Protein AF-A0AAN8JC58-F1 (afdb_monomer_lite)

Radius of gyration: 29.67 Å; chains: 1; bounding box: 44×69×108 Å

pLDDT: mean 74.33, std 28.37, range [23.84, 98.69]

Structure (mmCIF, N/CA/C/O backbone):
data_AF-A0AAN8JC58-F1
#
_entry.id   AF-A0AAN8JC58-F1
#
loop_
_atom_site.group_PDB
_atom_site.id
_atom_site.type_symbol
_atom_site.label_atom_id
_atom_site.label_alt_id
_atom_site.label_comp_id
_atom_site.label_asym_id
_atom_site.label_entity_id
_atom_site.label_seq_id
_atom_site.pdbx_PDB_ins_code
_atom_site.Cartn_x
_atom_site.Cartn_y
_atom_site.Cartn_z
_atom_site.occupancy
_atom_site.B_iso_or_equiv
_atom_site.auth_seq_id
_atom_site.auth_comp_id
_atom_site.auth_asym_id
_atom_site.auth_atom_id
_atom_site.pdbx_PDB_model_num
ATOM 1 N N . MET A 1 1 ? 10.865 11.947 53.277 1.00 39.50 1 MET A N 1
ATOM 2 C CA . MET A 1 1 ? 9.829 12.245 54.283 1.00 39.50 1 MET A CA 1
ATOM 3 C C . MET A 1 1 ? 9.702 13.753 54.350 1.00 39.50 1 MET A C 1
ATOM 5 O O . MET A 1 1 ? 10.683 14.387 54.691 1.00 39.50 1 MET A O 1
ATOM 9 N N . SER A 1 2 ? 8.624 14.416 53.984 1.00 40.81 2 SER A N 1
ATOM 10 C CA . SER A 1 2 ? 7.332 14.028 53.435 1.00 40.81 2 SER A CA 1
ATOM 11 C C . SER A 1 2 ? 6.718 15.337 52.925 1.00 40.81 2 SER A C 1
ATOM 13 O O . SER A 1 2 ? 6.907 16.351 53.587 1.00 40.81 2 SER A O 1
ATOM 15 N N . ASN A 1 3 ? 6.005 15.246 51.801 1.00 35.31 3 ASN A N 1
ATOM 16 C CA . ASN A 1 3 ? 4.694 15.853 51.539 1.00 35.31 3 ASN A CA 1
ATOM 17 C C . ASN A 1 3 ? 4.535 17.383 51.593 1.00 35.31 3 ASN A C 1
ATOM 19 O O . ASN A 1 3 ? 5.102 18.061 52.432 1.00 35.31 3 ASN A O 1
ATOM 23 N N . GLU A 1 4 ? 3.676 18.031 50.816 1.00 42.53 4 GLU A N 1
ATOM 24 C CA . GLU A 1 4 ? 2.790 17.752 49.673 1.00 42.53 4 GLU A CA 1
ATOM 25 C C . GLU A 1 4 ? 2.037 19.094 49.462 1.00 42.53 4 GLU A C 1
ATOM 27 O O . GLU A 1 4 ? 2.020 19.921 50.375 1.00 42.53 4 GLU A O 1
ATOM 32 N N . THR A 1 5 ? 1.312 19.230 48.338 1.00 46.75 5 THR A N 1
ATOM 33 C CA . THR A 1 5 ? 0.034 19.985 48.257 1.00 46.75 5 THR A CA 1
ATOM 34 C C . THR A 1 5 ? 0.130 21.523 48.199 1.00 46.75 5 THR A C 1
ATOM 36 O O . THR A 1 5 ? 0.813 22.148 48.993 1.00 46.75 5 THR A O 1
ATOM 39 N N . GLN A 1 6 ? -0.563 22.277 47.339 1.00 46.75 6 GLN A N 1
ATOM 40 C CA . GLN A 1 6 ? -1.506 22.081 46.222 1.00 46.75 6 GLN A CA 1
ATOM 41 C C . GLN A 1 6 ? -1.647 23.483 45.570 1.00 46.75 6 GLN A C 1
ATOM 43 O O . GLN A 1 6 ? -1.553 24.486 46.267 1.00 46.75 6 GLN A O 1
ATOM 48 N N . GLN A 1 7 ? -1.628 23.597 44.239 1.00 47.41 7 GLN A N 1
ATOM 49 C CA . GLN A 1 7 ? -2.787 23.814 43.345 1.00 47.41 7 GLN A CA 1
ATOM 50 C C . GLN A 1 7 ? -3.544 25.156 43.427 1.00 47.41 7 GLN A C 1
ATOM 52 O O . GLN A 1 7 ? -3.796 25.705 44.492 1.00 47.41 7 GLN A O 1
ATOM 57 N N . ASN A 1 8 ? -4.031 25.520 42.228 1.00 37.81 8 ASN A N 1
ATOM 58 C CA . ASN A 1 8 ? -5.060 26.497 41.835 1.00 37.81 8 ASN A CA 1
ATOM 59 C C . ASN A 1 8 ? -4.522 27.858 41.360 1.00 37.81 8 ASN A C 1
ATOM 61 O O . ASN A 1 8 ? -3.739 28.495 42.045 1.00 37.81 8 ASN A O 1
ATOM 65 N N . GLY A 1 9 ? -4.922 28.389 40.202 1.00 31.80 9 GLY A N 1
ATOM 66 C CA . GLY A 1 9 ? -5.883 27.920 39.204 1.00 31.80 9 GLY A CA 1
ATOM 67 C C . GLY A 1 9 ? -6.272 29.046 38.228 1.00 31.80 9 GLY A C 1
ATOM 68 O O . GLY A 1 9 ? -6.050 30.214 38.520 1.00 31.80 9 GLY A O 1
ATOM 69 N N . LEU A 1 10 ? -6.910 28.630 37.126 1.00 32.31 10 LEU A N 1
ATOM 70 C CA . LEU A 1 10 ? -7.984 29.304 36.368 1.00 32.31 10 LEU A CA 1
ATOM 71 C C . LEU A 1 10 ? -7.707 30.588 35.553 1.00 32.31 10 LEU A C 1
ATOM 73 O O . LEU A 1 10 ? -7.466 31.656 36.096 1.00 32.31 10 LEU A O 1
ATOM 77 N N . ASN A 1 11 ? -7.902 30.457 34.232 1.00 36.16 11 ASN A N 1
ATOM 78 C CA . ASN A 1 11 ? -8.782 31.253 33.343 1.00 36.16 11 ASN A CA 1
ATOM 79 C C . ASN A 1 11 ? -8.863 30.456 32.014 1.00 36.16 11 ASN A C 1
ATOM 81 O O . ASN A 1 11 ? -7.820 30.129 31.462 1.00 36.16 11 ASN A O 1
ATOM 85 N N . ALA A 1 12 ? -9.964 29.868 31.532 1.00 30.48 12 ALA A N 1
ATOM 86 C CA . ALA A 1 12 ? -11.339 30.305 31.249 1.00 30.48 12 ALA A CA 1
ATOM 87 C C . ALA A 1 12 ? -11.506 31.173 29.975 1.00 30.48 12 ALA A C 1
ATOM 89 O O . ALA A 1 12 ? -11.381 32.388 30.021 1.00 30.48 12 ALA A O 1
ATOM 90 N N . ALA A 1 13 ? -11.901 30.468 28.901 1.00 28.88 13 ALA A N 1
ATOM 91 C CA . ALA A 1 13 ? -12.991 30.753 27.951 1.00 28.88 13 ALA A CA 1
ATOM 92 C C . ALA A 1 13 ? -12.836 31.707 26.736 1.00 28.88 13 ALA A C 1
ATOM 94 O O . ALA A 1 13 ? -12.490 32.874 26.869 1.00 28.88 13 ALA A O 1
ATOM 95 N N . ALA A 1 14 ? -13.352 31.164 25.612 1.00 29.42 14 ALA A N 1
ATOM 96 C CA . ALA A 1 14 ? -14.039 31.799 24.469 1.00 29.42 14 ALA A CA 1
ATOM 97 C C . ALA A 1 14 ? -13.151 32.515 23.418 1.00 29.42 14 ALA A C 1
ATOM 99 O O . ALA A 1 14 ? -12.179 33.161 23.768 1.00 29.42 14 ALA A O 1
ATOM 100 N N . SER A 1 15 ? -13.395 32.476 22.101 1.00 30.30 15 SER A N 1
ATOM 101 C CA . SER A 1 15 ? -14.471 31.917 21.270 1.00 30.30 15 SER A CA 1
ATOM 102 C C . SER A 1 15 ? -13.996 31.836 19.805 1.00 30.30 15 SER A C 1
ATOM 104 O O . SER A 1 15 ? -13.184 32.653 19.389 1.00 30.30 15 SER A O 1
ATOM 106 N N . SER A 1 16 ? -14.545 30.861 19.071 1.00 32.41 16 SER A N 1
ATOM 107 C CA . SER A 1 16 ? -14.957 30.851 17.650 1.00 32.41 16 SER A CA 1
ATOM 108 C C . SER A 1 16 ? -14.313 31.793 16.619 1.00 32.41 16 SER A C 1
ATOM 110 O O . SER A 1 16 ? -14.400 33.004 16.768 1.00 32.41 16 SER A O 1
ATOM 112 N N . GLU A 1 17 ? -13.970 31.237 15.452 1.00 33.91 17 GLU A N 1
ATOM 113 C CA . GLU A 1 17 ? -14.623 31.623 14.187 1.00 33.91 17 GLU A CA 1
ATOM 114 C C . GLU A 1 17 ? -14.394 30.562 13.097 1.00 33.91 17 GLU A C 1
ATOM 116 O O . GLU A 1 17 ? -13.277 30.286 12.666 1.00 33.91 17 GLU A O 1
ATOM 121 N N . ALA A 1 18 ? -15.498 29.939 12.683 1.00 29.30 18 ALA A N 1
ATOM 122 C CA . ALA A 1 18 ? -15.611 29.138 11.478 1.00 29.30 18 ALA A CA 1
ATOM 123 C C . ALA A 1 18 ? -15.868 30.079 10.296 1.00 29.30 18 ALA A C 1
ATOM 125 O O . ALA A 1 18 ? -16.672 31.004 10.416 1.00 29.30 18 ALA A O 1
ATOM 126 N N . LYS A 1 19 ? -15.246 29.821 9.143 1.00 33.12 19 LYS A N 1
ATOM 127 C CA . LYS A 1 19 ? -15.612 30.484 7.891 1.00 33.12 19 LYS A CA 1
ATOM 128 C C . LYS A 1 19 ? -16.028 29.439 6.864 1.00 33.12 19 LYS A C 1
ATOM 130 O O . LYS A 1 19 ? -15.192 28.759 6.280 1.00 33.12 19 LYS A O 1
ATOM 135 N N . ALA A 1 20 ? -17.341 29.322 6.694 1.00 27.12 20 ALA A N 1
ATOM 136 C CA . ALA A 1 20 ? -17.967 28.737 5.520 1.00 27.12 20 ALA A CA 1
ATOM 137 C C . ALA A 1 20 ? -17.840 29.717 4.340 1.00 27.12 20 ALA A C 1
ATOM 139 O O . ALA A 1 20 ? -17.928 30.932 4.530 1.00 27.12 20 ALA A O 1
ATOM 140 N N . ALA A 1 21 ? -17.655 29.191 3.133 1.00 33.19 21 ALA A N 1
ATOM 141 C CA . ALA A 1 21 ? -17.936 29.902 1.893 1.00 33.19 21 ALA A CA 1
ATOM 142 C C . ALA A 1 21 ? -18.587 28.924 0.912 1.00 33.19 21 ALA A C 1
ATOM 144 O O . ALA A 1 21 ? -18.203 27.759 0.822 1.00 33.19 21 ALA A O 1
ATOM 145 N N . GLU A 1 22 ? -19.636 29.428 0.282 1.00 29.84 22 GLU A N 1
ATOM 146 C CA . GLU A 1 22 ? -20.744 28.713 -0.331 1.00 29.84 22 GLU A CA 1
ATOM 147 C C . GLU A 1 22 ? -20.454 28.168 -1.734 1.00 29.84 22 GLU A C 1
ATOM 149 O O . GLU A 1 22 ? -19.609 28.659 -2.482 1.00 29.84 22 GLU A O 1
ATOM 154 N N . ILE A 1 23 ? -21.2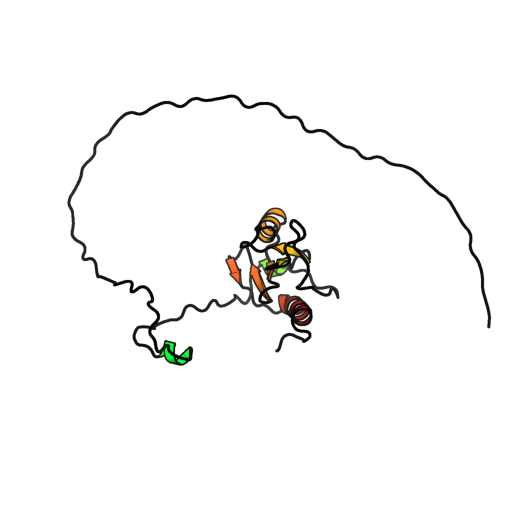52 27.158 -2.075 1.00 30.27 23 ILE A N 1
ATOM 155 C CA . ILE A 1 23 ? -21.469 26.584 -3.401 1.00 30.27 23 ILE A CA 1
ATOM 156 C C . ILE A 1 23 ? -22.241 27.594 -4.262 1.00 30.27 23 ILE A C 1
ATOM 158 O O . ILE A 1 23 ? -23.206 28.197 -3.796 1.00 30.27 23 ILE A O 1
ATOM 162 N N . SER A 1 24 ? -21.877 27.718 -5.541 1.00 34.66 24 SER A N 1
ATOM 163 C CA . SER A 1 24 ? -22.776 28.257 -6.566 1.00 34.66 24 SER A CA 1
ATOM 164 C C . SER A 1 24 ? -22.924 27.258 -7.712 1.00 34.66 24 SER A C 1
ATOM 166 O O . SER A 1 24 ? -21.957 26.874 -8.365 1.00 34.66 24 SER A O 1
ATOM 168 N N . GLU A 1 25 ? -24.163 26.820 -7.924 1.00 27.39 25 GLU A N 1
ATOM 169 C CA . GLU A 1 25 ? -24.617 26.113 -9.116 1.00 27.39 25 GLU A CA 1
ATOM 170 C C . GLU A 1 25 ? -24.987 27.129 -10.207 1.00 27.39 25 GLU A C 1
ATOM 172 O O . GLU A 1 25 ? -25.659 28.123 -9.924 1.00 27.39 25 GLU A O 1
ATOM 177 N N . ALA A 1 26 ? -24.653 26.840 -11.470 1.00 30.11 26 ALA A N 1
ATOM 178 C CA . ALA A 1 26 ? -25.420 27.343 -12.610 1.00 30.11 26 ALA A CA 1
ATOM 179 C C . ALA A 1 26 ? -25.267 26.465 -13.869 1.00 30.11 26 ALA A C 1
ATOM 181 O O . ALA A 1 26 ? -24.278 26.537 -14.588 1.00 30.11 26 ALA A O 1
ATOM 182 N N . LYS A 1 27 ? -26.369 25.755 -14.143 1.00 30.56 27 LYS A N 1
ATOM 183 C CA . LYS A 1 27 ? -27.034 25.498 -15.436 1.00 30.56 27 LYS A CA 1
ATOM 184 C C . LYS A 1 27 ? -26.438 24.551 -16.488 1.00 30.56 27 LYS A C 1
ATOM 186 O O . LYS A 1 27 ? -25.513 24.863 -17.228 1.00 30.56 27 LYS A O 1
ATOM 191 N N . ALA A 1 28 ? -27.213 23.479 -16.672 1.00 24.66 28 ALA A N 1
ATOM 192 C CA . ALA A 1 28 ? -27.456 22.773 -17.921 1.00 24.66 28 ALA A CA 1
ATOM 193 C C . ALA A 1 28 ? -27.995 23.689 -19.044 1.00 24.66 28 ALA A C 1
ATOM 195 O O . ALA A 1 28 ? -28.767 24.621 -18.795 1.00 24.66 28 ALA A O 1
ATOM 196 N N . GLY A 1 29 ? -27.630 23.348 -20.282 1.00 26.50 29 GLY A N 1
ATOM 197 C CA . GLY A 1 29 ? -28.203 23.839 -21.534 1.00 26.50 29 GLY A CA 1
ATOM 198 C C . GLY A 1 29 ? -27.999 22.785 -22.628 1.00 26.50 29 GLY A C 1
ATOM 199 O O . GLY A 1 29 ? -26.898 22.267 -22.790 1.00 26.50 29 GLY A O 1
ATOM 200 N N . GLU A 1 30 ? -29.091 22.423 -23.294 1.00 26.06 30 GLU A N 1
ATOM 201 C CA . GLU A 1 30 ? -29.288 21.244 -24.141 1.00 26.06 30 GLU A CA 1
ATOM 202 C C . GLU A 1 30 ? -28.645 21.287 -25.543 1.00 26.06 30 GLU A C 1
ATOM 204 O O . GLU A 1 30 ? -28.538 22.333 -26.175 1.00 26.06 30 GLU A O 1
ATOM 209 N N . SER A 1 31 ? -28.358 20.070 -26.029 1.00 26.89 31 SER A N 1
ATOM 210 C CA . SER A 1 31 ? -28.556 19.511 -27.383 1.00 26.89 31 SER A CA 1
ATOM 211 C C . SER A 1 31 ? -28.005 20.213 -28.634 1.00 26.89 31 SER A C 1
ATOM 213 O O . SER A 1 31 ? -28.389 21.328 -28.975 1.00 26.89 31 SER A O 1
ATOM 215 N N . SER A 1 32 ? -27.292 19.445 -29.464 1.00 28.78 32 SER A N 1
ATOM 216 C CA . SER A 1 32 ? -27.772 19.093 -30.817 1.00 28.78 32 SER A CA 1
ATOM 217 C C . SER A 1 32 ? -26.833 18.102 -31.517 1.00 28.78 32 SER A C 1
ATOM 219 O O . SER A 1 32 ? -25.645 18.361 -31.692 1.00 28.78 32 SER A O 1
ATOM 221 N N . ASP A 1 33 ? -27.399 16.975 -31.951 1.00 28.66 33 ASP A N 1
ATOM 222 C CA . ASP A 1 33 ? -26.864 16.138 -33.028 1.00 28.66 33 ASP A CA 1
ATOM 223 C C . ASP A 1 33 ? -26.750 16.932 -34.341 1.00 28.66 33 ASP A C 1
ATOM 225 O O . ASP A 1 33 ? -27.566 17.824 -34.609 1.00 28.66 33 ASP A O 1
ATOM 229 N N . PRO A 1 34 ? -25.859 16.502 -35.251 1.00 32.22 34 PRO A N 1
ATOM 230 C CA . PRO A 1 34 ? -26.343 16.269 -36.603 1.00 32.22 34 PRO A CA 1
ATOM 231 C C . PRO A 1 34 ? -25.923 14.922 -37.207 1.00 32.22 34 PRO A C 1
ATOM 233 O O . PRO A 1 34 ? -24.955 14.261 -36.846 1.00 32.22 34 PRO A O 1
ATOM 236 N N . LYS A 1 35 ? -26.760 14.558 -38.170 1.00 27.70 35 LYS A N 1
ATOM 237 C CA . LYS A 1 35 ? -27.004 13.277 -38.821 1.00 27.70 35 LYS A CA 1
ATOM 238 C C . LYS A 1 35 ? -26.073 13.033 -40.024 1.00 27.70 35 LYS A C 1
ATOM 240 O O . LYS A 1 35 ? -25.811 13.953 -40.784 1.00 27.70 35 LYS A O 1
ATOM 245 N N . ALA A 1 36 ? -25.677 11.767 -40.171 1.00 25.39 36 ALA A N 1
ATOM 246 C CA . ALA A 1 36 ? -25.334 10.953 -41.354 1.00 25.39 36 ALA A CA 1
ATOM 247 C C . ALA A 1 36 ? -25.021 11.565 -42.749 1.00 25.39 36 ALA A C 1
ATOM 249 O O . ALA A 1 36 ? -25.771 12.387 -43.269 1.00 25.39 36 ALA A O 1
ATOM 250 N N . GLY A 1 37 ? -24.052 10.914 -43.423 1.00 23.84 37 GLY A N 1
ATOM 251 C CA . GLY A 1 37 ? -23.846 10.845 -44.889 1.00 23.84 37 GLY A CA 1
ATOM 252 C C . GLY A 1 37 ? -22.531 11.502 -45.342 1.00 23.84 37 GLY A C 1
ATOM 253 O O . GLY A 1 37 ? -22.212 12.573 -44.859 1.00 23.84 37 GLY A O 1
ATOM 254 N N . GLU A 1 38 ? -21.678 10.977 -46.226 1.00 26.83 38 GLU A N 1
ATOM 255 C CA . GLU A 1 38 ? -21.729 9.858 -47.171 1.00 26.83 38 GLU A CA 1
ATOM 256 C C . GLU A 1 38 ? -20.292 9.465 -47.596 1.00 26.83 38 GLU A C 1
ATOM 258 O O . GLU A 1 38 ? -19.416 10.306 -47.764 1.00 26.83 38 GLU A O 1
ATOM 263 N N . THR A 1 39 ? -20.106 8.156 -47.783 1.00 27.28 39 THR A N 1
ATOM 264 C CA . THR A 1 39 ? -19.280 7.432 -48.771 1.00 27.28 39 THR A CA 1
ATOM 265 C C . THR A 1 39 ? -17.955 8.002 -49.307 1.00 27.28 39 THR A C 1
ATOM 267 O O . THR A 1 39 ? -17.927 8.959 -50.076 1.00 27.28 39 THR A O 1
ATOM 270 N N . SER A 1 40 ? -16.904 7.184 -49.198 1.00 34.06 40 SER A N 1
ATOM 271 C CA . SER A 1 40 ? -16.014 6.916 -50.334 1.00 34.06 40 SER A CA 1
ATOM 272 C C . SER A 1 40 ? -15.550 5.454 -50.329 1.00 34.06 40 SER A C 1
ATOM 274 O O . SER A 1 40 ? -15.066 4.909 -49.342 1.00 34.06 40 SER A O 1
ATOM 276 N N . LYS A 1 41 ? -15.804 4.795 -51.463 1.00 31.33 41 LYS A N 1
ATOM 277 C CA . LYS A 1 41 ? -15.385 3.435 -51.809 1.00 31.33 41 LYS A CA 1
ATOM 278 C C . LYS A 1 41 ? -13.882 3.425 -52.093 1.00 31.33 41 LYS A C 1
ATOM 280 O O . LYS A 1 41 ? -13.436 4.253 -52.882 1.00 31.33 41 LYS A O 1
ATOM 285 N N . ALA A 1 42 ? -13.156 2.424 -51.597 1.00 30.81 42 ALA A N 1
ATOM 286 C CA . ALA A 1 42 ? -11.974 1.904 -52.284 1.00 30.81 42 ALA A CA 1
ATOM 287 C C . ALA A 1 42 ? -11.677 0.448 -51.874 1.00 30.81 42 ALA A C 1
ATOM 289 O O . ALA A 1 42 ? -11.245 0.173 -50.764 1.00 30.81 42 ALA A O 1
ATOM 290 N N . ASN A 1 43 ? -11.954 -0.435 -52.834 1.00 32.03 43 ASN A N 1
ATOM 291 C CA . ASN A 1 43 ? -11.318 -1.706 -53.190 1.00 32.03 43 ASN A CA 1
ATOM 292 C C . ASN A 1 43 ? -11.044 -2.793 -52.138 1.00 32.03 43 ASN A C 1
ATOM 294 O O . ASN A 1 43 ? -10.062 -2.786 -51.404 1.00 32.03 43 ASN A O 1
ATOM 298 N N . ILE A 1 44 ? -11.873 -3.830 -52.268 1.00 37.88 44 ILE A N 1
ATOM 299 C CA . ILE A 1 44 ? -11.589 -5.231 -51.964 1.00 37.88 44 ILE A CA 1
ATOM 300 C C . ILE A 1 44 ? -10.471 -5.703 -52.907 1.00 37.88 44 ILE A C 1
ATOM 302 O O . ILE A 1 44 ? -10.629 -5.637 -54.127 1.00 37.88 44 ILE A O 1
ATOM 306 N N . GLY A 1 45 ? -9.362 -6.163 -52.334 1.00 31.80 45 GLY A N 1
ATOM 307 C CA . GLY A 1 45 ? -8.260 -6.822 -53.027 1.00 31.80 45 GLY A CA 1
ATOM 308 C C . GLY A 1 45 ? -7.882 -8.104 -52.287 1.00 31.80 45 GLY A C 1
ATOM 309 O O . GLY A 1 45 ? -7.511 -8.044 -51.122 1.00 31.80 45 GLY A O 1
ATOM 310 N N . GLU A 1 46 ? -8.074 -9.222 -52.984 1.00 32.12 46 GLU A N 1
ATOM 311 C CA . GLU A 1 46 ? -7.464 -10.553 -52.845 1.00 32.12 46 GLU A CA 1
ATOM 312 C C . GLU A 1 46 ? -6.992 -11.062 -51.469 1.00 32.12 4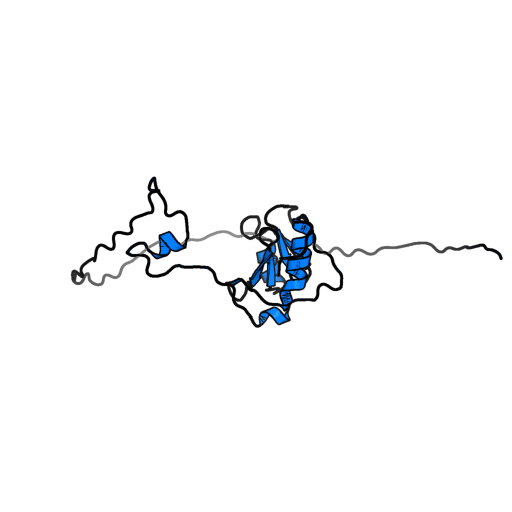6 GLU A C 1
ATOM 314 O O . GLU A 1 46 ? -5.935 -10.726 -50.943 1.00 32.12 46 GLU A O 1
ATOM 319 N N . ILE A 1 47 ? -7.791 -12.013 -50.985 1.00 35.34 47 ILE A N 1
ATOM 320 C CA . ILE A 1 47 ? -7.443 -13.169 -50.157 1.00 35.34 47 ILE A CA 1
ATOM 321 C C . ILE A 1 47 ? -6.125 -13.834 -50.592 1.00 35.34 47 ILE A C 1
ATOM 323 O O . ILE A 1 47 ? -6.033 -14.403 -51.677 1.00 35.34 47 ILE A O 1
ATOM 327 N N . ALA A 1 48 ? -5.145 -13.825 -49.691 1.00 32.91 48 ALA A N 1
ATOM 328 C CA . ALA A 1 48 ? -4.065 -14.800 -49.655 1.00 32.91 48 ALA A CA 1
ATOM 329 C C . ALA A 1 48 ? -4.247 -15.636 -48.383 1.00 32.91 48 ALA A C 1
ATOM 331 O O . ALA A 1 48 ? -4.232 -15.107 -47.270 1.00 32.91 48 ALA A O 1
ATOM 332 N N . GLU A 1 49 ? -4.486 -16.929 -48.575 1.00 33.34 49 GLU A N 1
ATOM 333 C CA . GLU A 1 49 ? -4.561 -17.942 -47.529 1.00 33.34 49 GLU A CA 1
ATOM 334 C C . GLU A 1 49 ? -3.190 -18.044 -46.848 1.00 33.34 49 GLU A C 1
ATOM 336 O O . GLU A 1 49 ? -2.225 -18.537 -47.429 1.00 33.34 49 GLU A O 1
ATOM 341 N N . ALA A 1 50 ? -3.097 -17.533 -45.622 1.00 37.31 50 ALA A N 1
ATOM 342 C CA . ALA A 1 50 ? -2.017 -17.863 -44.708 1.00 37.31 50 ALA A CA 1
ATOM 343 C C . ALA A 1 50 ? -2.568 -18.890 -43.721 1.00 37.31 50 ALA A C 1
ATOM 345 O O . ALA A 1 50 ? -3.565 -18.645 -43.041 1.00 37.31 50 ALA A O 1
ATOM 346 N N . GLU A 1 51 ? -1.940 -20.057 -43.735 1.00 36.25 51 GLU A N 1
ATOM 347 C CA . GLU A 1 51 ? -2.315 -21.256 -43.002 1.00 36.25 51 GLU A CA 1
ATOM 348 C C . GLU A 1 51 ? -2.526 -20.945 -41.516 1.00 36.25 51 GLU A C 1
ATOM 350 O O . GLU A 1 51 ? -1.608 -20.535 -40.804 1.00 36.25 51 GLU A O 1
ATOM 355 N N . ALA A 1 52 ? -3.763 -21.131 -41.055 1.00 34.91 52 ALA A N 1
ATOM 356 C CA . ALA A 1 52 ? -4.063 -21.209 -39.640 1.00 34.91 52 ALA A CA 1
ATOM 357 C C . ALA A 1 52 ? -3.412 -22.494 -39.121 1.00 34.91 52 ALA A C 1
ATOM 359 O O . ALA A 1 52 ? -3.902 -23.595 -39.365 1.00 34.91 52 ALA A O 1
ATOM 360 N N . SER A 1 53 ? -2.270 -22.368 -38.448 1.00 40.41 53 SER A N 1
ATOM 361 C CA . SER A 1 53 ? -1.845 -23.420 -37.538 1.00 40.41 53 SER A CA 1
ATOM 362 C C . SER A 1 53 ? -2.872 -23.446 -36.412 1.00 40.41 53 SER A C 1
ATOM 364 O O . SER A 1 53 ? -2.959 -22.484 -35.646 1.00 40.41 53 SER A O 1
ATOM 366 N N . ASP A 1 54 ? -3.666 -24.512 -36.364 1.00 36.69 54 ASP A N 1
ATOM 367 C CA . ASP A 1 54 ? -4.555 -24.840 -35.254 1.00 36.69 54 ASP A CA 1
ATOM 368 C C . ASP A 1 54 ? -3.707 -25.043 -33.986 1.00 36.69 54 ASP A C 1
ATOM 370 O O . ASP A 1 54 ? -3.364 -26.163 -33.611 1.00 36.69 54 ASP A O 1
ATOM 374 N N . ASP A 1 55 ? -3.321 -23.946 -33.335 1.00 41.00 55 ASP A N 1
ATOM 375 C CA . ASP A 1 55 ? -2.926 -23.970 -31.932 1.00 41.00 55 ASP A CA 1
ATOM 376 C C . ASP A 1 55 ? -4.233 -24.064 -31.149 1.00 41.00 55 ASP A C 1
ATOM 378 O O . ASP A 1 55 ? -4.897 -23.074 -30.826 1.00 41.00 55 ASP A O 1
ATOM 382 N N . GLU A 1 56 ? -4.683 -25.305 -30.995 1.00 47.19 56 GLU A N 1
ATOM 383 C CA . GLU A 1 56 ? -5.833 -25.681 -30.195 1.00 47.19 56 GLU A CA 1
ATOM 384 C C . GLU A 1 56 ? -5.580 -25.190 -28.763 1.00 47.19 56 GLU A C 1
ATOM 386 O O . GLU A 1 56 ? -4.936 -25.856 -27.953 1.00 47.19 56 GLU A O 1
ATOM 391 N N . LEU A 1 57 ? -6.065 -23.984 -28.454 1.00 52.94 57 LEU A N 1
ATOM 392 C CA . LEU A 1 57 ? -6.155 -23.448 -27.100 1.00 52.94 57 LEU A CA 1
ATOM 393 C C . LEU A 1 57 ? -7.142 -24.318 -26.316 1.00 52.94 57 LEU A C 1
ATOM 395 O O . LEU A 1 57 ? -8.316 -23.986 -26.139 1.00 52.94 57 LEU A O 1
ATOM 399 N N . LEU A 1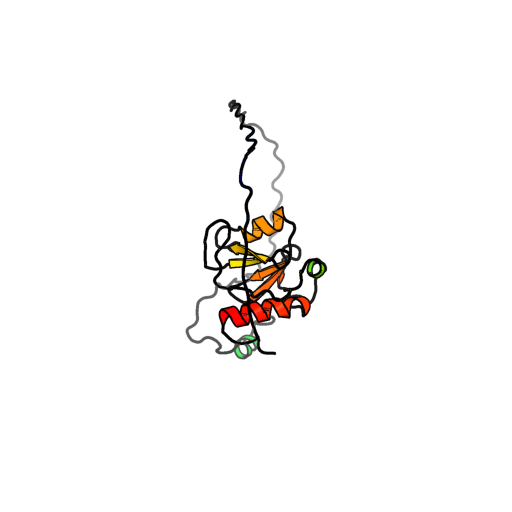 58 ? -6.647 -25.468 -25.866 1.00 54.41 58 LEU A N 1
ATOM 400 C CA . LEU A 1 58 ? -7.321 -26.377 -24.962 1.00 54.41 58 LEU A CA 1
ATOM 401 C C . LEU A 1 58 ? -7.570 -25.632 -23.651 1.00 54.41 58 LEU A C 1
ATOM 403 O O . LEU A 1 58 ? -6.696 -25.498 -22.793 1.00 54.41 58 LEU A O 1
ATOM 407 N N . GLY A 1 59 ? -8.791 -25.122 -23.504 1.00 60.50 59 GLY A N 1
ATOM 408 C CA . GLY A 1 59 ? -9.300 -24.652 -22.226 1.00 60.50 59 GLY A CA 1
ATOM 409 C C . GLY A 1 59 ? -9.173 -25.757 -21.175 1.00 60.50 59 GLY A C 1
ATOM 410 O O . GLY A 1 59 ? -9.466 -26.923 -21.437 1.00 60.50 59 GLY A O 1
ATOM 411 N N . ALA A 1 60 ? -8.721 -25.388 -19.978 1.00 62.03 60 ALA A N 1
ATOM 412 C CA . ALA A 1 60 ? -8.470 -26.327 -18.894 1.00 62.03 60 ALA A CA 1
ATOM 413 C C . ALA A 1 60 ? -9.769 -27.012 -18.431 1.00 62.03 60 ALA A C 1
ATOM 415 O O . ALA A 1 60 ? -10.595 -26.411 -17.742 1.00 62.03 60 ALA A O 1
ATOM 416 N N . CYS A 1 61 ? -9.938 -28.291 -18.766 1.00 57.84 61 CYS A N 1
ATOM 417 C CA . CYS A 1 61 ? -10.893 -29.171 -18.104 1.00 57.84 61 CYS A CA 1
ATOM 418 C C . CYS A 1 61 ? -10.174 -29.937 -16.981 1.00 57.84 61 CYS A C 1
ATOM 420 O O . CYS A 1 61 ? -9.120 -30.539 -17.180 1.00 57.84 61 CYS A O 1
ATOM 422 N N . GLY A 1 62 ? -10.717 -29.862 -15.762 1.00 57.97 62 GLY A N 1
ATOM 423 C CA . GLY A 1 62 ? -10.154 -30.513 -14.579 1.00 57.97 62 GLY A CA 1
ATOM 424 C C . GLY A 1 62 ? -10.166 -32.036 -14.712 1.00 57.97 62 GLY A C 1
ATOM 425 O O . GLY A 1 62 ? -11.195 -32.671 -14.489 1.00 57.97 62 GLY A O 1
ATOM 426 N N . GLY A 1 63 ? -9.020 -32.612 -15.078 1.00 59.09 63 GLY A N 1
ATOM 427 C CA . GLY A 1 63 ? -8.782 -34.052 -15.085 1.00 59.09 63 GLY A CA 1
ATOM 428 C C . GLY A 1 63 ? -8.729 -34.627 -13.667 1.00 59.09 63 GLY A C 1
ATOM 429 O O . GLY A 1 63 ? -8.205 -34.009 -12.742 1.00 59.09 63 GLY A O 1
ATOM 430 N N . SER A 1 64 ? -9.278 -35.829 -13.502 1.00 64.75 64 SER A N 1
ATOM 431 C CA . SER A 1 64 ? -9.520 -36.492 -12.215 1.00 64.75 64 SER A CA 1
ATOM 432 C C . SER A 1 64 ? -8.276 -37.021 -11.485 1.00 64.75 64 SER A C 1
ATOM 434 O O . SER A 1 64 ? -8.414 -37.531 -10.378 1.00 64.75 64 SER A O 1
ATOM 436 N N . GLU A 1 65 ? -7.071 -36.869 -12.036 1.00 67.00 65 GLU A N 1
ATOM 437 C CA . GLU A 1 65 ? -5.812 -37.075 -11.307 1.00 67.00 65 GLU A CA 1
ATOM 438 C C . GLU A 1 65 ? -4.805 -35.987 -11.693 1.00 67.00 65 GLU A C 1
ATOM 440 O O . GLU A 1 65 ? -4.149 -36.051 -12.731 1.00 67.00 65 GLU A O 1
ATOM 445 N N . ALA A 1 66 ? -4.713 -34.952 -10.857 1.00 66.06 66 ALA A N 1
ATOM 446 C CA . ALA A 1 66 ? -3.788 -33.845 -11.053 1.00 66.06 66 ALA A CA 1
ATOM 447 C C . ALA A 1 66 ? -2.380 -34.182 -10.518 1.00 66.06 66 ALA A C 1
ATOM 449 O O . ALA A 1 66 ? -2.262 -34.888 -9.506 1.00 66.06 66 ALA A O 1
ATOM 450 N N . PRO A 1 67 ? -1.307 -33.650 -11.138 1.00 64.06 67 PRO A N 1
ATOM 451 C CA . PRO A 1 67 ? 0.026 -33.649 -10.534 1.00 64.06 67 PRO A CA 1
ATOM 452 C C . PRO A 1 67 ? -0.047 -33.079 -9.109 1.00 64.06 67 PRO A C 1
ATOM 454 O O . PRO A 1 67 ? -0.646 -32.028 -8.882 1.00 64.06 67 PRO A O 1
ATOM 457 N N . ARG A 1 68 ? 0.527 -33.789 -8.128 1.00 73.75 68 ARG A N 1
ATOM 458 C CA . ARG A 1 68 ? 0.397 -33.429 -6.701 1.00 73.75 68 ARG A CA 1
ATOM 459 C C . ARG A 1 68 ? 1.388 -32.352 -6.278 1.00 73.75 68 ARG A C 1
ATOM 461 O O . ARG A 1 68 ? 1.171 -31.687 -5.270 1.00 73.75 68 ARG A O 1
ATOM 468 N N . THR A 1 69 ? 2.479 -32.199 -7.024 1.00 82.81 69 THR A N 1
ATOM 469 C CA . THR A 1 69 ? 3.536 -31.234 -6.731 1.00 82.81 69 THR A CA 1
ATOM 470 C C . THR A 1 69 ? 3.887 -30.401 -7.959 1.00 82.81 69 THR A C 1
ATOM 472 O O . THR A 1 69 ? 3.729 -30.839 -9.098 1.00 82.81 69 THR A O 1
ATOM 475 N N . VAL A 1 70 ? 4.444 -29.210 -7.730 1.00 81.06 70 VAL A N 1
ATOM 476 C CA . VAL A 1 70 ? 5.001 -28.357 -8.797 1.00 81.06 70 VAL A CA 1
ATOM 477 C C . VAL A 1 70 ? 6.070 -29.108 -9.602 1.00 81.06 70 VAL A C 1
ATOM 479 O O . VAL A 1 70 ? 6.171 -28.936 -10.811 1.00 81.06 70 VAL A O 1
ATOM 482 N N . MET A 1 71 ? 6.823 -30.001 -8.954 1.00 82.19 71 MET A N 1
ATOM 483 C CA . MET A 1 71 ? 7.827 -30.835 -9.620 1.00 82.19 71 MET A CA 1
ATOM 484 C C . MET A 1 71 ? 7.214 -31.842 -10.596 1.00 82.19 71 MET A C 1
ATOM 486 O O . MET A 1 71 ? 7.841 -32.151 -11.606 1.00 82.19 71 MET A O 1
ATOM 490 N N . ASP A 1 72 ? 6.009 -32.341 -10.321 1.00 85.94 72 ASP A N 1
ATOM 491 C CA . ASP A 1 72 ? 5.296 -33.231 -11.241 1.00 85.94 72 ASP A CA 1
ATOM 492 C C . ASP A 1 72 ? 4.789 -32.450 -12.459 1.00 85.94 72 ASP A C 1
ATOM 494 O O . ASP A 1 72 ? 4.930 -32.924 -13.583 1.00 85.94 72 ASP A O 1
ATOM 498 N N . VAL A 1 73 ? 4.287 -31.225 -12.250 1.00 80.62 73 VAL A N 1
ATOM 499 C CA . VAL A 1 73 ? 3.878 -30.310 -13.333 1.00 80.62 73 VAL A CA 1
ATOM 500 C C . VAL A 1 73 ? 5.059 -29.990 -14.253 1.00 80.62 73 VAL A C 1
ATOM 502 O O . VAL A 1 73 ? 4.921 -30.066 -15.468 1.00 80.62 73 VAL A O 1
ATOM 505 N N . LEU A 1 74 ? 6.237 -29.704 -13.687 1.00 79.69 74 LEU A N 1
ATOM 506 C CA . LEU A 1 74 ? 7.463 -29.406 -14.445 1.00 79.69 74 LEU A CA 1
ATOM 507 C C . LEU A 1 74 ? 7.969 -30.577 -15.300 1.00 79.69 74 LEU A C 1
ATOM 509 O O . LEU A 1 74 ? 8.814 -30.381 -16.167 1.00 79.69 74 LEU A O 1
ATOM 513 N N . ARG A 1 75 ? 7.507 -31.803 -15.036 1.00 83.75 75 ARG A N 1
ATOM 514 C CA . ARG A 1 75 ? 7.879 -33.000 -15.803 1.00 83.75 75 ARG A CA 1
ATOM 515 C C . ARG A 1 75 ? 6.865 -33.344 -16.889 1.00 83.75 75 ARG A C 1
ATOM 517 O O . ARG A 1 75 ? 7.100 -34.297 -17.632 1.00 83.75 75 ARG A O 1
ATOM 524 N N . LEU A 1 76 ? 5.745 -32.623 -16.973 1.00 83.81 76 LEU A N 1
ATOM 525 C CA . LEU A 1 76 ? 4.743 -32.870 -17.999 1.00 83.81 76 LEU A CA 1
ATOM 526 C C . LEU A 1 76 ? 5.254 -32.400 -19.370 1.00 83.81 76 LEU A C 1
ATOM 528 O O . LEU A 1 76 ? 5.798 -31.299 -19.485 1.00 83.81 76 LEU A O 1
ATOM 532 N N . PRO A 1 77 ? 5.072 -33.211 -20.424 1.00 83.38 77 PRO A N 1
ATOM 533 C CA . PRO A 1 77 ? 5.416 -32.801 -21.777 1.00 83.38 77 PRO A CA 1
ATOM 534 C C . PRO A 1 77 ? 4.589 -31.571 -22.180 1.00 83.38 77 PRO A C 1
ATOM 536 O O . PRO A 1 77 ? 3.381 -31.539 -21.959 1.00 83.38 77 PRO A O 1
ATOM 539 N N . GLY A 1 78 ? 5.247 -30.560 -22.754 1.00 81.56 78 GLY A N 1
ATOM 540 C CA . GLY A 1 78 ? 4.628 -29.284 -23.135 1.00 81.56 78 GLY A CA 1
ATOM 541 C C . GLY A 1 78 ? 4.676 -28.193 -22.057 1.00 81.56 78 GLY A C 1
ATOM 542 O O . GLY A 1 78 ? 4.325 -27.050 -22.337 1.00 81.56 78 GLY A O 1
ATOM 543 N N . VAL A 1 79 ? 5.149 -28.499 -20.841 1.00 77.81 79 VAL A N 1
ATOM 544 C CA . VAL A 1 79 ? 5.427 -27.488 -19.808 1.00 77.81 79 VAL A CA 1
ATOM 545 C C . VAL A 1 79 ? 6.895 -27.068 -19.896 1.00 77.81 79 VAL A C 1
ATOM 547 O O . VAL A 1 79 ? 7.746 -27.557 -19.159 1.00 77.81 79 VAL A O 1
ATOM 550 N N . ASP A 1 80 ? 7.198 -26.137 -20.801 1.00 74.94 80 ASP A N 1
ATOM 551 C CA . ASP A 1 80 ? 8.572 -25.643 -20.984 1.00 74.94 80 ASP A CA 1
ATOM 552 C C . ASP A 1 80 ? 8.943 -24.520 -20.002 1.00 74.94 80 ASP A C 1
ATOM 554 O O . ASP A 1 80 ? 10.123 -24.301 -19.713 1.00 74.94 80 ASP A O 1
ATOM 558 N N . ARG A 1 81 ? 7.950 -23.773 -19.491 1.00 69.12 81 ARG A N 1
ATOM 559 C CA . ARG A 1 81 ? 8.130 -22.654 -18.550 1.00 69.12 81 ARG A CA 1
ATOM 560 C C . ARG A 1 81 ? 6.911 -22.490 -17.645 1.00 69.12 81 ARG A C 1
ATOM 562 O O . ARG A 1 81 ? 5.784 -22.743 -18.054 1.00 69.12 81 ARG A O 1
ATOM 569 N N . MET A 1 82 ? 7.149 -22.002 -16.430 1.00 71.31 82 MET A N 1
ATOM 570 C CA . MET A 1 82 ? 6.108 -21.568 -15.496 1.00 71.31 82 MET A CA 1
ATOM 571 C C . MET A 1 82 ? 6.189 -20.056 -15.280 1.00 71.31 82 MET A C 1
ATOM 573 O O . MET A 1 82 ? 7.278 -19.483 -15.264 1.00 71.31 82 MET A O 1
ATOM 577 N N . TYR A 1 83 ? 5.035 -19.422 -15.086 1.00 75.56 83 TYR A N 1
ATOM 578 C CA . TYR A 1 83 ? 4.920 -17.987 -14.836 1.00 75.56 83 TYR A CA 1
ATOM 579 C C . TYR A 1 83 ? 4.698 -17.749 -13.342 1.00 75.56 83 TYR A C 1
ATOM 581 O O . TYR A 1 83 ? 3.576 -17.546 -12.887 1.00 75.56 83 TYR A O 1
ATOM 589 N N . ALA A 1 84 ? 5.776 -17.833 -12.561 1.00 79.44 84 ALA A N 1
ATOM 590 C CA . ALA A 1 84 ? 5.749 -17.397 -11.172 1.00 79.44 84 ALA A CA 1
ATOM 591 C C . ALA A 1 84 ? 5.917 -15.874 -11.124 1.00 79.44 84 ALA A C 1
ATOM 593 O O . ALA A 1 84 ? 6.843 -15.330 -11.728 1.00 79.44 84 ALA A O 1
ATOM 594 N N . VAL A 1 85 ? 5.037 -15.184 -10.398 1.00 86.00 85 VAL A N 1
ATOM 595 C CA . VAL A 1 85 ? 5.237 -13.765 -10.092 1.00 86.00 85 VAL A CA 1
ATOM 596 C C . VAL A 1 85 ? 6.421 -13.663 -9.135 1.00 86.00 85 VAL A C 1
ATOM 598 O O . VAL A 1 85 ? 6.354 -14.154 -8.010 1.00 86.00 85 VAL A O 1
ATOM 601 N N . GLN A 1 86 ? 7.511 -13.050 -9.592 1.00 91.38 86 GLN A N 1
ATOM 602 C CA . GLN A 1 86 ? 8.697 -12.806 -8.780 1.00 91.38 86 GLN A CA 1
ATOM 603 C C . GLN A 1 86 ? 8.759 -11.316 -8.418 1.00 91.38 86 GLN A C 1
ATOM 605 O O . GLN A 1 86 ? 8.904 -10.495 -9.328 1.00 91.38 86 GLN A O 1
ATOM 610 N N . PRO A 1 87 ? 8.663 -10.952 -7.124 1.00 96.31 87 PRO A N 1
ATOM 611 C CA . PRO A 1 87 ? 8.840 -9.573 -6.690 1.00 96.31 87 PRO A CA 1
ATOM 612 C C . PRO A 1 87 ? 10.210 -9.033 -7.101 1.00 96.31 87 PRO A C 1
ATOM 614 O O . PRO A 1 87 ? 11.218 -9.744 -7.036 1.00 96.31 87 PRO A O 1
ATOM 617 N N . ILE A 1 88 ? 10.263 -7.766 -7.502 1.00 97.44 88 ILE A N 1
ATOM 618 C CA . ILE A 1 88 ? 11.538 -7.110 -7.791 1.00 97.44 88 ILE A CA 1
ATOM 619 C C . ILE A 1 88 ? 12.237 -6.728 -6.479 1.00 97.44 88 ILE A C 1
ATOM 621 O O . ILE A 1 88 ? 11.583 -6.286 -5.529 1.00 97.44 88 ILE A O 1
ATOM 6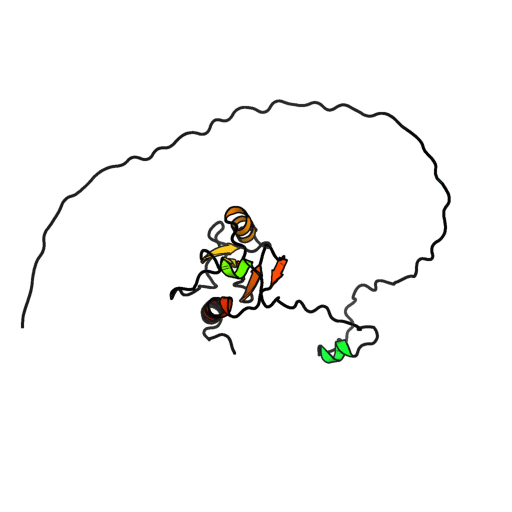25 N N . PRO A 1 89 ? 13.573 -6.860 -6.408 1.00 97.50 89 PRO A N 1
ATOM 626 C CA . PRO A 1 89 ? 14.308 -6.625 -5.170 1.00 97.50 89 PRO A CA 1
ATOM 627 C C . PRO A 1 89 ? 14.464 -5.138 -4.839 1.00 97.50 89 PRO A C 1
ATOM 629 O O . PRO A 1 89 ? 14.831 -4.786 -3.721 1.00 97.50 89 PRO A O 1
ATOM 632 N N . TRP A 1 90 ? 14.258 -4.247 -5.813 1.00 98.19 90 TRP A N 1
ATOM 633 C CA . TRP A 1 90 ? 14.455 -2.812 -5.649 1.00 98.19 90 TRP A CA 1
ATOM 634 C C . TRP A 1 90 ? 13.679 -2.015 -6.703 1.00 98.19 90 TRP A C 1
ATOM 636 O O . TRP A 1 90 ? 13.560 -2.444 -7.851 1.00 98.19 90 TRP A O 1
ATOM 646 N N . CYS A 1 91 ? 13.197 -0.832 -6.321 1.00 98.12 91 CYS A N 1
ATOM 647 C CA . CYS A 1 91 ? 12.696 0.197 -7.229 1.00 98.12 91 CYS A CA 1
ATOM 648 C C . CYS A 1 91 ? 13.021 1.595 -6.657 1.00 98.12 91 CYS A C 1
ATOM 650 O O . CYS A 1 91 ? 13.149 1.718 -5.435 1.00 98.12 91 CYS A O 1
ATOM 652 N N . PRO A 1 92 ? 13.107 2.658 -7.483 1.00 98.19 92 PRO A N 1
ATOM 653 C CA . PRO A 1 92 ? 13.448 4.009 -7.011 1.00 98.19 92 PRO A CA 1
ATOM 654 C C . PRO A 1 92 ? 12.414 4.594 -6.036 1.00 98.19 92 PRO A C 1
ATOM 656 O O . PRO A 1 92 ? 12.713 5.494 -5.264 1.00 98.19 92 PRO A O 1
ATOM 659 N N . HIS A 1 93 ? 11.193 4.059 -6.021 1.00 98.38 93 HIS A N 1
ATOM 660 C CA . HIS A 1 93 ? 10.123 4.521 -5.139 1.00 98.38 93 HIS A CA 1
ATOM 661 C C . HIS A 1 93 ? 10.273 4.046 -3.685 1.00 98.38 93 HIS A C 1
ATOM 663 O O . HIS A 1 93 ? 9.536 4.514 -2.822 1.00 98.38 93 HIS A O 1
ATOM 669 N N . LEU A 1 94 ? 11.226 3.150 -3.392 1.00 98.00 94 LEU A N 1
ATOM 670 C CA . LEU A 1 94 ? 11.555 2.755 -2.017 1.00 98.00 94 LEU A CA 1
ATOM 671 C C . LEU A 1 94 ? 12.052 3.932 -1.166 1.00 98.00 94 LEU A C 1
ATOM 673 O O . LEU A 1 94 ? 11.909 3.889 0.050 1.00 98.00 94 LEU A O 1
ATOM 677 N N . GLU A 1 95 ? 12.567 4.994 -1.790 1.00 97.25 95 GLU A N 1
ATOM 678 C CA . GLU A 1 95 ? 12.981 6.229 -1.108 1.00 97.25 95 GLU A CA 1
ATOM 679 C C . GLU A 1 95 ? 11.817 6.955 -0.414 1.00 97.25 95 GLU A C 1
ATOM 681 O O . GLU A 1 95 ? 12.048 7.755 0.485 1.00 97.25 95 GLU A O 1
ATOM 686 N N . GLN A 1 96 ? 10.570 6.671 -0.807 1.00 97.38 96 GLN A N 1
ATOM 687 C CA . GLN A 1 96 ? 9.370 7.241 -0.184 1.00 97.38 96 GLN A CA 1
ATOM 688 C C . GLN A 1 96 ? 8.963 6.513 1.102 1.00 97.38 96 GLN A C 1
ATOM 690 O O . GLN A 1 96 ? 8.065 6.974 1.800 1.00 97.38 96 GLN A O 1
ATOM 695 N N . VAL A 1 97 ? 9.533 5.336 1.376 1.00 97.75 97 VAL A N 1
ATOM 696 C CA . VAL A 1 97 ? 9.128 4.525 2.525 1.00 97.75 97 VAL A CA 1
ATOM 697 C C . VAL A 1 97 ? 9.595 5.199 3.806 1.00 97.75 97 VAL A C 1
ATOM 699 O O . VAL A 1 97 ? 10.793 5.337 4.049 1.00 97.75 97 VAL A O 1
ATOM 702 N N . GLU A 1 98 ? 8.638 5.564 4.650 1.00 97.31 98 GLU A N 1
ATOM 703 C CA . GLU A 1 98 ? 8.918 6.162 5.947 1.00 97.31 98 GLU A CA 1
ATOM 704 C C . GLU A 1 98 ? 9.205 5.068 6.985 1.00 97.31 98 GLU A C 1
ATOM 706 O O . GLU A 1 98 ? 8.518 4.040 7.007 1.00 97.31 98 GLU A O 1
ATOM 711 N N . PRO A 1 99 ? 10.187 5.245 7.885 1.00 95.62 99 PRO A N 1
ATOM 712 C CA . PRO A 1 99 ? 10.444 4.300 8.965 1.00 95.62 99 PRO A CA 1
ATOM 713 C C . PRO A 1 99 ? 9.238 4.112 9.897 1.00 95.62 99 PRO A C 1
ATOM 715 O O . PRO A 1 99 ? 8.369 4.968 10.041 1.00 95.62 99 PRO A O 1
ATOM 718 N N . LEU A 1 100 ? 9.186 2.964 10.578 1.00 92.56 100 LEU A N 1
ATOM 719 C CA . LEU A 1 100 ? 8.061 2.627 11.458 1.00 92.56 100 LEU A CA 1
ATOM 720 C C . LEU A 1 100 ? 8.029 3.477 12.747 1.00 92.56 100 LEU A C 1
ATOM 722 O O . LEU A 1 100 ? 6.999 3.516 13.414 1.00 92.56 100 LEU A O 1
ATOM 726 N N . ASP A 1 101 ? 9.144 4.097 13.150 1.00 88.38 101 ASP A N 1
ATOM 727 C CA . ASP A 1 101 ? 9.275 4.957 14.343 1.00 88.38 101 ASP A CA 1
ATOM 728 C C . ASP A 1 101 ? 8.630 4.398 15.629 1.00 88.38 101 ASP A C 1
ATOM 730 O O . ASP A 1 101 ? 8.011 5.105 16.424 1.00 88.38 101 ASP A O 1
ATOM 734 N N . GLY A 1 102 ? 8.738 3.082 15.845 1.00 87.12 102 GLY A N 1
ATOM 735 C CA . GLY A 1 102 ? 8.163 2.398 17.012 1.00 87.12 102 GLY A CA 1
ATOM 736 C C . GLY A 1 102 ? 6.643 2.178 16.963 1.00 87.12 102 GLY A C 1
ATOM 737 O O . GLY A 1 102 ? 6.085 1.576 17.887 1.00 87.12 102 GLY A O 1
ATOM 738 N N . ARG A 1 103 ? 5.962 2.595 15.888 1.00 91.00 103 ARG A N 1
ATOM 739 C CA . ARG A 1 103 ? 4.547 2.297 15.627 1.00 91.00 103 ARG A CA 1
ATOM 740 C C . ARG A 1 103 ? 4.328 0.786 15.540 1.00 91.00 103 ARG A C 1
ATOM 742 O O . ARG A 1 103 ? 5.206 0.023 15.148 1.00 91.00 103 ARG A O 1
ATOM 749 N N . ARG A 1 104 ? 3.122 0.336 15.884 1.00 94.00 104 ARG A N 1
ATOM 750 C CA . ARG A 1 104 ? 2.667 -1.027 15.584 1.00 94.00 104 ARG A CA 1
ATOM 751 C C . ARG A 1 104 ? 1.555 -0.975 14.555 1.00 94.00 104 ARG A C 1
ATOM 753 O O . ARG A 1 104 ? 0.607 -0.210 14.715 1.00 94.00 104 ARG A O 1
ATOM 760 N N . LEU A 1 105 ? 1.687 -1.781 13.508 1.00 96.88 105 LEU A N 1
ATOM 761 C CA . LEU A 1 105 ? 0.638 -1.943 12.506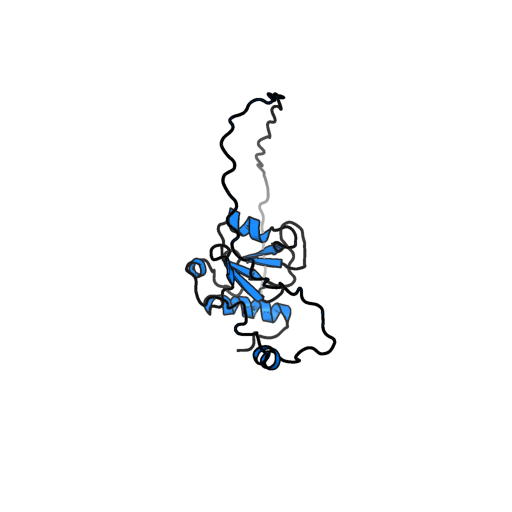 1.00 96.88 105 LEU A CA 1
ATOM 762 C C . LEU A 1 105 ? -0.489 -2.822 13.058 1.00 96.88 105 LEU A C 1
ATOM 764 O O . LEU A 1 105 ? -0.234 -3.733 13.846 1.00 96.88 105 LEU A O 1
ATOM 768 N N . ASN A 1 106 ? -1.725 -2.536 12.650 1.00 96.31 106 ASN A N 1
ATOM 769 C CA . ASN A 1 106 ? -2.905 -3.322 12.996 1.00 96.31 106 ASN A CA 1
ATOM 770 C C . ASN A 1 106 ? -3.560 -3.840 11.713 1.00 96.31 106 ASN A C 1
ATOM 772 O O . ASN A 1 106 ? -4.246 -3.085 11.029 1.00 96.31 106 ASN A O 1
ATOM 776 N N . CYS A 1 107 ? -3.393 -5.129 11.420 1.00 96.19 107 CYS A N 1
ATOM 777 C CA . CYS A 1 107 ? -3.932 -5.741 10.202 1.00 96.19 107 CYS A CA 1
ATOM 778 C C . CYS A 1 107 ? -5.463 -5.868 10.179 1.00 96.19 107 CYS A C 1
ATOM 780 O O . CYS A 1 107 ? -6.013 -6.276 9.166 1.00 96.19 107 CYS A O 1
ATOM 782 N N . ARG A 1 108 ? -6.151 -5.551 11.284 1.00 96.12 108 ARG A N 1
ATOM 783 C CA . ARG A 1 108 ? -7.622 -5.559 11.389 1.00 96.12 108 ARG A CA 1
ATOM 784 C C . ARG A 1 108 ? -8.233 -4.158 11.324 1.00 96.12 108 ARG A C 1
ATOM 786 O O . ARG A 1 108 ? -9.427 -4.005 11.554 1.00 96.12 108 ARG A O 1
ATOM 793 N N . ALA A 1 109 ? -7.416 -3.129 11.115 1.00 96.88 109 ALA A N 1
ATOM 794 C CA . ALA A 1 109 ? -7.910 -1.764 11.036 1.00 96.88 109 ALA A CA 1
ATOM 795 C C . ALA A 1 109 ? -8.740 -1.556 9.749 1.00 96.88 109 ALA A C 1
ATOM 797 O O . ALA A 1 109 ? -8.343 -2.058 8.690 1.00 96.88 109 ALA A O 1
ATOM 798 N N . PRO A 1 110 ? -9.880 -0.844 9.840 1.00 98.12 110 PRO A N 1
ATOM 799 C CA . PRO A 1 110 ? -10.766 -0.620 8.707 1.00 98.12 110 PRO A CA 1
ATOM 800 C C . PRO A 1 110 ? -10.211 0.428 7.734 1.00 98.12 110 PRO A C 1
ATOM 802 O O . PRO A 1 110 ? -9.300 1.195 8.062 1.00 98.12 110 PRO A O 1
ATOM 805 N N . CYS A 1 111 ? -10.790 0.474 6.538 1.00 98.56 111 CYS A N 1
ATOM 806 C CA . CYS A 1 111 ? -10.596 1.549 5.579 1.00 98.56 111 CYS A CA 1
ATOM 807 C C . CYS A 1 111 ? -11.100 2.870 6.170 1.00 98.56 111 CYS A C 1
ATOM 809 O O . CYS A 1 111 ? -12.212 2.927 6.684 1.00 98.56 111 CYS A O 1
ATOM 811 N N . LEU A 1 112 ? -10.306 3.936 6.043 1.00 98.19 112 LEU A N 1
ATOM 812 C CA . LEU A 1 112 ? -10.653 5.252 6.591 1.00 98.19 112 LEU A CA 1
ATOM 813 C C . LEU A 1 112 ? -11.873 5.922 5.930 1.00 98.19 112 LEU A C 1
ATOM 815 O O . LEU A 1 112 ? -12.452 6.811 6.547 1.00 98.19 112 LEU A O 1
ATOM 819 N N . ASP A 1 113 ? -12.257 5.500 4.721 1.00 98.12 113 ASP A N 1
ATOM 820 C CA . ASP A 1 113 ? -13.309 6.165 3.936 1.00 98.12 113 ASP A CA 1
ATOM 821 C C . ASP A 1 113 ? -14.644 5.402 3.929 1.00 98.12 113 ASP A C 1
ATOM 823 O O . ASP A 1 113 ? -15.702 6.020 3.833 1.00 98.12 113 ASP A O 1
ATOM 827 N N . CYS A 1 114 ? -14.623 4.065 4.019 1.00 97.62 114 CYS A N 1
ATOM 828 C CA . CYS A 1 114 ? -15.836 3.240 3.913 1.00 97.62 114 CYS A CA 1
ATOM 829 C C . CYS A 1 114 ? -15.984 2.144 4.971 1.00 97.62 114 CYS A C 1
ATOM 831 O O . CYS A 1 114 ? -16.850 1.283 4.825 1.00 97.62 114 CYS A O 1
ATOM 833 N N . ASP A 1 115 ? -15.137 2.141 6.002 1.00 96.94 115 ASP A N 1
ATOM 834 C CA . ASP A 1 115 ? -15.173 1.191 7.120 1.00 96.94 115 ASP A CA 1
ATOM 835 C C . ASP A 1 115 ? -15.036 -0.301 6.742 1.00 96.94 115 ASP A C 1
ATOM 837 O O . ASP A 1 115 ? -15.176 -1.174 7.600 1.00 96.94 115 ASP A O 1
ATOM 841 N N . GLU A 1 116 ? -14.709 -0.623 5.483 1.00 96.81 116 GLU A N 1
ATOM 842 C CA . GLU A 1 116 ? -14.406 -1.992 5.056 1.00 96.81 116 GLU A CA 1
ATOM 843 C C . GLU A 1 116 ? -13.259 -2.554 5.906 1.00 96.81 116 GLU A C 1
ATOM 845 O O . GLU A 1 116 ? -12.270 -1.869 6.165 1.00 96.81 116 GLU A O 1
ATOM 850 N N . THR A 1 117 ? -13.391 -3.795 6.362 1.00 94.62 117 THR A N 1
ATOM 851 C CA . THR A 1 117 ? -12.415 -4.463 7.243 1.00 94.62 117 THR A CA 1
ATOM 852 C C . THR A 1 117 ? -11.617 -5.541 6.522 1.00 94.62 117 THR A C 1
ATOM 854 O O . THR A 1 117 ? -10.603 -6.005 7.044 1.00 94.62 117 THR A O 1
ATOM 857 N N . ASP A 1 118 ? -12.062 -5.922 5.330 1.00 93.38 118 ASP A N 1
ATOM 858 C CA . ASP A 1 118 ? -11.464 -6.959 4.511 1.00 93.38 118 ASP A CA 1
ATOM 859 C C . ASP A 1 118 ? -10.676 -6.374 3.332 1.00 93.38 118 ASP A C 1
ATOM 861 O O . ASP A 1 118 ? -11.033 -5.353 2.750 1.00 93.38 118 ASP A O 1
ATOM 865 N N . GLU A 1 119 ? -9.587 -7.046 2.965 1.00 94.19 119 GLU A N 1
ATOM 866 C CA . GLU A 1 119 ? -8.671 -6.623 1.899 1.00 94.19 119 GLU A CA 1
ATOM 867 C C . GLU A 1 119 ? -8.158 -5.178 2.013 1.00 94.19 119 GLU A C 1
ATOM 869 O O . GLU A 1 119 ? -8.019 -4.454 1.025 1.00 94.19 119 GLU A O 1
ATOM 874 N N . ASN A 1 120 ? -7.837 -4.738 3.225 1.00 98.19 120 ASN A N 1
ATOM 875 C CA . ASN A 1 120 ? -7.230 -3.428 3.418 1.00 98.19 120 ASN A CA 1
ATOM 876 C C . ASN A 1 120 ? -5.727 -3.432 3.141 1.00 98.19 120 ASN A C 1
ATOM 878 O O . ASN A 1 120 ? -5.005 -4.404 3.377 1.00 98.19 120 ASN A O 1
ATOM 882 N N . TRP A 1 121 ? -5.260 -2.284 2.677 1.00 98.62 121 TRP A N 1
ATOM 883 C CA . TRP A 1 121 ? -3.865 -1.971 2.436 1.00 98.62 121 TRP A CA 1
ATOM 884 C C . TRP A 1 121 ? -3.458 -0.811 3.338 1.00 98.62 121 TRP A C 1
ATOM 886 O O . TRP A 1 121 ? -4.288 0.018 3.717 1.00 98.62 121 TRP A O 1
ATOM 896 N N . ILE A 1 122 ? -2.171 -0.719 3.655 1.00 98.69 122 ILE A N 1
ATOM 897 C CA . ILE A 1 122 ? -1.573 0.425 4.341 1.00 98.69 122 ILE A CA 1
ATOM 898 C C . ILE A 1 122 ? -0.529 1.094 3.451 1.00 98.69 122 ILE A C 1
ATOM 900 O O . ILE A 1 122 ? 0.307 0.432 2.841 1.00 98.69 122 ILE A O 1
ATOM 904 N N . CYS A 1 123 ? -0.561 2.420 3.389 1.00 98.62 123 CYS A N 1
ATOM 905 C CA . CYS A 1 123 ? 0.467 3.208 2.723 1.00 98.62 123 CYS A CA 1
ATOM 906 C C . CYS A 1 123 ? 1.770 3.190 3.536 1.00 98.62 123 CYS A C 1
ATOM 908 O O . CYS A 1 123 ? 1.750 3.534 4.715 1.00 98.62 123 CYS A O 1
ATOM 910 N N . LEU A 1 124 ? 2.906 2.849 2.920 1.00 98.50 124 LEU A N 1
ATOM 911 C CA . LEU A 1 124 ? 4.211 2.841 3.603 1.00 98.50 124 LEU A CA 1
ATOM 912 C C . LEU A 1 124 ? 4.897 4.218 3.641 1.00 98.50 124 LEU A C 1
ATOM 914 O O . LEU A 1 124 ? 5.998 4.336 4.163 1.00 98.50 124 LEU A O 1
ATOM 918 N N . VAL A 1 125 ? 4.236 5.253 3.116 1.00 98.19 125 VAL A N 1
ATOM 919 C CA . VAL A 1 125 ? 4.683 6.653 3.200 1.00 98.19 125 VAL A CA 1
ATOM 920 C C . VAL A 1 125 ? 3.981 7.367 4.359 1.00 98.19 125 VAL A C 1
ATOM 922 O O . VAL A 1 125 ? 4.615 7.958 5.218 1.00 98.19 125 VAL A O 1
ATOM 925 N N . CYS A 1 126 ? 2.648 7.282 4.439 1.00 97.81 126 CYS A N 1
ATOM 926 C CA . CYS A 1 126 ? 1.871 8.027 5.441 1.00 97.81 126 CYS A CA 1
ATOM 927 C C . CYS A 1 126 ? 1.111 7.162 6.455 1.00 97.81 126 CYS A C 1
ATOM 929 O O . CYS A 1 126 ? 0.419 7.700 7.320 1.00 97.81 126 CYS A O 1
ATOM 931 N N . TYR A 1 127 ? 1.200 5.833 6.354 1.00 98.06 127 TYR A N 1
ATOM 932 C CA . TYR A 1 127 ? 0.556 4.873 7.259 1.00 98.06 127 TYR A CA 1
ATOM 933 C C . TYR A 1 127 ? -0.980 4.955 7.342 1.00 98.06 127 TYR A C 1
ATOM 935 O O . TYR A 1 127 ? -1.582 4.395 8.261 1.00 98.06 127 TYR A O 1
ATOM 943 N N . LYS A 1 128 ? -1.634 5.610 6.373 1.00 98.12 128 LYS A N 1
ATOM 944 C CA . LYS A 1 128 ? -3.094 5.572 6.207 1.00 98.12 128 LYS A CA 1
ATOM 945 C C . LYS A 1 128 ? -3.546 4.243 5.606 1.00 98.12 128 LYS A C 1
ATOM 947 O O . LYS A 1 128 ? -2.799 3.611 4.858 1.00 98.12 128 LYS A O 1
ATOM 952 N N . ILE A 1 129 ? -4.765 3.832 5.951 1.00 98.50 129 ILE A N 1
ATOM 953 C CA . ILE A 1 129 ? -5.313 2.512 5.628 1.00 98.50 129 ILE A CA 1
ATOM 954 C C . ILE A 1 129 ? -6.555 2.675 4.765 1.00 98.50 129 ILE A C 1
ATOM 956 O O . ILE A 1 129 ? -7.478 3.410 5.120 1.00 98.50 129 ILE A O 1
ATOM 960 N N . TYR A 1 130 ? -6.578 1.958 3.648 1.00 98.69 130 TYR A N 1
ATOM 961 C CA . TYR A 1 130 ? -7.644 2.033 2.661 1.00 98.69 130 TYR A CA 1
ATOM 962 C C . TYR A 1 130 ? -7.912 0.663 2.036 1.00 98.69 130 TYR A C 1
ATOM 964 O O . TYR A 1 130 ? -7.017 -0.180 1.964 1.00 98.69 130 TYR A O 1
ATOM 972 N N . CYS A 1 131 ? -9.143 0.440 1.579 1.00 98.44 131 CYS A N 1
ATOM 973 C CA . CYS A 1 131 ? -9.539 -0.822 0.959 1.00 98.44 131 CYS A CA 1
ATOM 974 C C . CYS A 1 131 ? -8.888 -1.027 -0.420 1.00 98.44 131 CYS A C 1
ATOM 976 O O . CYS A 1 131 ? -8.515 -0.063 -1.101 1.00 98.44 131 CYS A O 1
ATOM 978 N N . SER A 1 132 ? -8.734 -2.297 -0.809 1.00 97.44 132 SER A N 1
ATOM 979 C CA . SER A 1 132 ? -8.131 -2.711 -2.078 1.00 97.44 132 SER A CA 1
ATOM 980 C C . SER A 1 132 ? -8.920 -2.227 -3.299 1.00 97.44 132 SER A C 1
ATOM 982 O O . SER A 1 132 ? -10.065 -1.775 -3.217 1.00 97.44 132 SER A O 1
ATOM 984 N N . ARG A 1 133 ? -8.320 -2.429 -4.477 1.00 95.69 133 ARG A N 1
ATOM 985 C CA . ARG A 1 133 ? -8.994 -2.253 -5.770 1.00 95.69 133 ARG A CA 1
ATOM 986 C C . ARG A 1 133 ? -10.161 -3.212 -6.025 1.00 95.69 133 ARG A C 1
ATOM 988 O O . ARG A 1 133 ? -10.962 -2.964 -6.909 1.00 95.69 133 ARG A O 1
ATOM 995 N N . PHE A 1 134 ? -10.239 -4.320 -5.291 1.00 96.00 134 PHE A N 1
ATOM 996 C CA . PHE A 1 134 ? -11.337 -5.282 -5.424 1.00 96.00 134 PHE A CA 1
ATOM 997 C C . PHE A 1 134 ? -12.517 -4.944 -4.499 1.00 96.00 134 PHE A C 1
ATOM 999 O O . PHE A 1 134 ? -13.552 -5.605 -4.556 1.00 96.00 134 PHE A O 1
ATOM 1006 N N . LYS A 1 135 ? -12.359 -3.913 -3.657 1.00 96.69 135 LYS A N 1
ATOM 1007 C CA . LYS A 1 135 ? -13.413 -3.320 -2.832 1.00 96.69 135 LYS A CA 1
ATOM 1008 C C . LYS A 1 135 ? -13.870 -1.995 -3.457 1.00 96.69 135 LYS A C 1
ATOM 1010 O O . LYS A 1 135 ? -14.512 -2.019 -4.497 1.00 96.69 135 LYS A O 1
ATOM 1015 N N . ASN A 1 136 ? -13.533 -0.853 -2.849 1.00 97.62 136 ASN A N 1
ATOM 1016 C CA . ASN A 1 136 ? -13.920 0.486 -3.325 1.00 97.62 136 ASN A CA 1
ATOM 1017 C C . ASN A 1 136 ? -12.730 1.313 -3.846 1.00 97.62 136 ASN A C 1
ATOM 1019 O O . ASN A 1 136 ? -12.843 2.524 -3.988 1.00 97.62 136 ASN A O 1
ATOM 1023 N N . GLU A 1 137 ? -11.569 0.689 -4.080 1.00 98.00 137 GLU A N 1
ATOM 1024 C CA . GLU A 1 137 ? -10.397 1.324 -4.708 1.00 98.00 137 GLU A CA 1
ATOM 1025 C C . GLU A 1 137 ? -9.777 2.505 -3.934 1.00 98.00 137 GLU A C 1
ATOM 1027 O O . GLU A 1 137 ? -8.886 3.174 -4.450 1.00 98.00 137 GLU A O 1
ATOM 1032 N N . HIS A 1 138 ? -10.148 2.742 -2.671 1.00 98.62 138 HIS A N 1
ATOM 1033 C CA . HIS A 1 138 ? -9.633 3.885 -1.904 1.00 98.62 138 HIS A CA 1
ATOM 1034 C C . HIS A 1 138 ? -8.099 3.925 -1.791 1.00 98.62 138 HIS A C 1
ATOM 1036 O O . HIS A 1 138 ? -7.523 5.009 -1.812 1.00 98.62 138 HIS A O 1
ATOM 1042 N N . MET A 1 139 ? -7.400 2.780 -1.735 1.00 98.62 139 MET A N 1
ATOM 1043 C CA . MET A 1 139 ? -5.929 2.809 -1.726 1.00 98.62 139 MET A CA 1
ATOM 1044 C C . MET A 1 139 ? -5.341 3.234 -3.081 1.00 98.62 139 MET A C 1
ATOM 1046 O O . MET A 1 139 ? -4.298 3.887 -3.125 1.00 98.62 139 MET A O 1
ATOM 1050 N N . LEU A 1 140 ? -6.022 2.902 -4.183 1.00 98.00 140 LEU A N 1
ATOM 1051 C CA . LEU A 1 140 ? -5.630 3.344 -5.518 1.00 98.00 140 LEU A CA 1
ATOM 1052 C C . LEU A 1 140 ? -5.815 4.861 -5.648 1.00 98.00 140 LEU A C 1
ATOM 1054 O O . LEU A 1 140 ? -4.871 5.545 -6.038 1.00 98.00 140 LEU A O 1
ATOM 1058 N N . TYR A 1 141 ? -6.978 5.392 -5.252 1.00 98.31 141 TYR A N 1
ATOM 1059 C CA . TYR A 1 141 ? -7.223 6.840 -5.234 1.00 98.31 141 TYR A CA 1
ATOM 1060 C C . TYR A 1 141 ? -6.222 7.571 -4.339 1.00 98.31 141 TYR A C 1
ATOM 1062 O O . TYR A 1 141 ? -5.616 8.549 -4.772 1.00 98.31 141 TYR A O 1
ATOM 1070 N N . HIS A 1 142 ? -5.948 7.038 -3.146 1.00 98.50 142 HIS A N 1
ATOM 1071 C CA . HIS A 1 142 ? -4.926 7.583 -2.260 1.00 98.50 142 HIS A CA 1
ATOM 1072 C C . HIS A 1 142 ? -3.558 7.679 -2.949 1.00 98.50 142 HIS A C 1
ATOM 1074 O O . HIS A 1 142 ? -2.920 8.732 -2.888 1.00 98.50 142 HIS A O 1
ATOM 1080 N N . GLY A 1 143 ? -3.104 6.612 -3.613 1.00 97.88 143 GLY A N 1
ATOM 1081 C CA . GLY A 1 143 ? -1.821 6.599 -4.318 1.00 97.88 143 GLY A CA 1
ATOM 1082 C C . GLY A 1 143 ? -1.748 7.600 -5.476 1.00 97.88 143 GLY A C 1
ATOM 1083 O O . GLY A 1 143 ? -0.684 8.168 -5.718 1.00 97.88 143 GLY A O 1
ATOM 1084 N N . LEU A 1 144 ? -2.873 7.859 -6.150 1.00 97.12 144 LEU A N 1
ATOM 1085 C CA . LEU A 1 144 ? -2.977 8.852 -7.224 1.00 97.12 144 LEU A CA 1
ATOM 1086 C C . LEU A 1 144 ? -2.965 10.293 -6.692 1.00 97.12 144 LEU A C 1
ATOM 1088 O O . LEU A 1 144 ? -2.246 11.128 -7.229 1.00 97.12 144 LEU A O 1
ATOM 1092 N N . GLU A 1 145 ? -3.725 10.587 -5.636 1.00 98.12 145 GLU A N 1
ATOM 1093 C CA . GLU A 1 145 ? -3.871 11.948 -5.092 1.00 98.12 145 GLU A CA 1
ATOM 1094 C C . GLU A 1 145 ? -2.655 12.414 -4.289 1.00 98.12 145 GLU A C 1
ATOM 1096 O O . GLU A 1 145 ? -2.278 13.583 -4.335 1.00 98.12 145 GLU A O 1
ATOM 1101 N N . SER A 1 146 ? -2.057 11.505 -3.519 1.00 97.88 146 SER A N 1
ATOM 1102 C CA . SER A 1 146 ? -0.912 11.813 -2.653 1.00 97.88 146 SER A CA 1
ATOM 1103 C C . SER A 1 146 ? 0.436 11.514 -3.297 1.00 97.88 146 SER A C 1
ATOM 1105 O O . SER A 1 146 ? 1.474 11.812 -2.714 1.00 97.88 146 SER A O 1
ATOM 1107 N N . GLU A 1 147 ? 0.425 10.884 -4.472 1.00 97.62 147 GLU A N 1
ATOM 1108 C CA . GLU A 1 147 ? 1.611 10.340 -5.127 1.00 97.62 147 GLU A CA 1
ATOM 1109 C C . GLU A 1 147 ? 2.404 9.326 -4.275 1.00 97.62 147 GLU A C 1
ATOM 1111 O O . GLU A 1 147 ? 3.590 9.071 -4.520 1.00 97.62 147 GLU A O 1
ATOM 1116 N N . HIS A 1 148 ? 1.770 8.694 -3.288 1.00 98.44 148 HIS A N 1
ATOM 1117 C CA . HIS A 1 148 ? 2.383 7.619 -2.518 1.00 98.44 148 HIS A CA 1
ATOM 1118 C C . HIS A 1 148 ? 2.330 6.305 -3.293 1.00 98.44 148 HIS A C 1
ATOM 1120 O O . HIS A 1 148 ? 1.265 5.730 -3.519 1.00 98.44 148 HIS A O 1
ATOM 1126 N N . ARG A 1 149 ? 3.497 5.797 -3.693 1.00 97.94 149 ARG A N 1
ATOM 1127 C CA . ARG A 1 149 ? 3.562 4.674 -4.639 1.00 97.94 149 ARG A CA 1
ATOM 1128 C C . ARG A 1 149 ? 3.693 3.316 -3.966 1.00 97.94 149 ARG A C 1
ATOM 1130 O O . ARG A 1 149 ? 3.417 2.324 -4.629 1.00 97.94 149 ARG A O 1
ATOM 1137 N N . ILE A 1 150 ? 4.106 3.256 -2.698 1.00 98.50 150 ILE A N 1
ATOM 1138 C CA . ILE A 1 150 ? 4.407 2.003 -1.992 1.00 98.50 150 ILE A CA 1
ATOM 1139 C C . ILE A 1 150 ? 3.345 1.701 -0.932 1.00 98.50 150 ILE A C 1
ATOM 1141 O O . ILE A 1 150 ? 3.118 2.486 -0.006 1.00 98.50 150 ILE A O 1
ATOM 1145 N N . VAL A 1 151 ? 2.725 0.529 -1.048 1.00 98.69 151 VAL A N 1
ATOM 1146 C CA . VAL A 1 151 ? 1.657 0.062 -0.155 1.00 98.69 151 VAL A CA 1
ATOM 1147 C C . VAL A 1 151 ? 1.884 -1.391 0.264 1.00 98.69 151 VAL A C 1
ATOM 1149 O O . VAL A 1 151 ? 2.455 -2.176 -0.489 1.00 98.69 151 VAL A O 1
ATOM 1152 N N . LEU A 1 152 ? 1.432 -1.760 1.462 1.00 98.62 152 LEU A N 1
ATOM 1153 C CA . LEU A 1 152 ? 1.494 -3.118 2.009 1.00 98.62 152 LEU A CA 1
ATOM 1154 C C . LEU A 1 152 ? 0.083 -3.678 2.202 1.00 98.62 152 LEU A C 1
ATOM 1156 O O . LEU A 1 152 ? -0.779 -3.020 2.781 1.00 98.62 152 LEU A O 1
ATOM 1160 N N . SER A 1 153 ? -0.141 -4.903 1.746 1.00 98.31 153 SER A N 1
ATOM 1161 C CA . SER A 1 153 ? -1.399 -5.637 1.893 1.00 98.31 153 SER A CA 1
ATOM 1162 C C . SER A 1 153 ? -1.525 -6.242 3.287 1.00 98.31 153 SER A C 1
ATOM 1164 O O . SER A 1 153 ? -0.615 -6.921 3.762 1.00 98.31 153 SER A O 1
ATOM 1166 N N . TYR A 1 154 ? -2.673 -6.083 3.946 1.00 97.94 154 TYR A N 1
ATOM 1167 C CA . TYR A 1 154 ? -2.962 -6.827 5.177 1.00 97.94 154 TYR A CA 1
ATOM 1168 C C . TYR A 1 154 ? -3.488 -8.246 4.929 1.00 97.94 154 TYR A C 1
ATOM 1170 O O . TYR A 1 154 ? -3.518 -9.055 5.863 1.00 97.94 154 TYR A O 1
ATOM 1178 N N . SER A 1 155 ? -3.837 -8.597 3.689 1.00 96.38 155 SER A N 1
ATOM 1179 C CA . SER A 1 155 ? -4.309 -9.939 3.324 1.00 96.38 155 SER A CA 1
ATOM 1180 C C . SER A 1 155 ? -3.175 -10.957 3.229 1.00 96.38 155 SER A C 1
ATOM 1182 O O . SER A 1 155 ? -3.302 -12.063 3.750 1.00 96.38 155 SER A O 1
ATOM 1184 N N . ASP A 1 156 ? -2.041 -10.589 2.651 1.00 96.38 156 ASP A N 1
ATOM 1185 C CA . ASP A 1 156 ? -0.932 -11.512 2.369 1.00 96.38 156 ASP A CA 1
ATOM 1186 C C . ASP A 1 156 ? 0.451 -10.931 2.703 1.00 96.38 156 ASP A C 1
ATOM 1188 O O . ASP A 1 156 ? 1.458 -11.602 2.502 1.00 96.38 156 ASP A O 1
ATOM 1192 N N . LEU A 1 157 ? 0.513 -9.712 3.256 1.00 97.19 157 LEU A N 1
ATOM 1193 C CA . LEU A 1 157 ? 1.757 -9.017 3.614 1.00 97.19 157 LEU A CA 1
ATOM 1194 C C . LEU A 1 157 ? 2.686 -8.752 2.419 1.00 97.19 157 LEU A C 1
ATOM 1196 O O . LEU A 1 157 ? 3.873 -8.462 2.602 1.00 97.19 157 LEU A O 1
ATOM 1200 N N . SER A 1 158 ? 2.148 -8.822 1.200 1.00 97.50 158 SER A N 1
ATOM 1201 C CA . SER A 1 158 ? 2.842 -8.403 -0.010 1.00 97.50 158 SER A CA 1
ATOM 1202 C C . SER A 1 158 ? 2.971 -6.877 -0.055 1.00 97.50 158 SER A C 1
ATOM 1204 O O . SER A 1 158 ? 2.137 -6.144 0.487 1.00 97.50 158 SER A O 1
ATOM 1206 N N . VAL A 1 159 ? 4.042 -6.387 -0.681 1.00 98.50 159 VAL A N 1
ATOM 1207 C CA . VAL A 1 159 ? 4.268 -4.954 -0.908 1.00 98.50 159 VAL A CA 1
ATOM 1208 C C . VAL A 1 159 ? 4.135 -4.683 -2.394 1.00 98.50 159 VAL A C 1
ATOM 1210 O O . VAL A 1 159 ? 4.717 -5.397 -3.206 1.00 98.50 159 VAL A O 1
ATOM 1213 N N . TRP A 1 160 ? 3.383 -3.649 -2.744 1.00 98.50 160 TRP A N 1
ATOM 1214 C CA . TRP A 1 160 ? 3.098 -3.268 -4.118 1.00 98.50 160 TRP A CA 1
ATOM 1215 C C . TRP A 1 160 ? 3.589 -1.854 -4.405 1.00 98.50 160 TRP A C 1
ATOM 1217 O O . TRP A 1 160 ? 3.434 -0.953 -3.576 1.00 98.50 160 TRP A O 1
ATOM 1227 N N . CYS A 1 161 ? 4.158 -1.662 -5.595 1.00 98.50 161 CYS A N 1
ATOM 1228 C CA . CYS A 1 161 ? 4.487 -0.348 -6.122 1.00 98.50 161 CYS A CA 1
ATOM 1229 C C . CYS A 1 161 ? 3.546 0.020 -7.274 1.00 98.50 161 CYS A C 1
ATOM 1231 O O . CYS A 1 161 ? 3.633 -0.568 -8.351 1.00 98.50 161 CYS A O 1
ATOM 1233 N N . TYR A 1 162 ? 2.709 1.043 -7.090 1.00 98.12 162 TYR A N 1
ATOM 1234 C CA . TYR A 1 162 ? 1.774 1.499 -8.125 1.00 98.12 162 TYR A CA 1
ATOM 1235 C C . TYR A 1 162 ? 2.464 2.008 -9.391 1.00 98.12 162 TYR A C 1
ATOM 1237 O O . TYR A 1 162 ? 1.959 1.798 -10.485 1.00 98.12 162 TYR A O 1
ATOM 1245 N N . ALA A 1 163 ? 3.625 2.653 -9.264 1.00 97.69 163 ALA A N 1
ATOM 1246 C CA . ALA A 1 163 ? 4.333 3.207 -10.416 1.00 97.69 163 ALA A CA 1
ATOM 1247 C C . ALA A 1 163 ? 5.126 2.157 -11.210 1.00 97.69 163 ALA A C 1
ATOM 1249 O O . ALA A 1 163 ? 5.342 2.334 -12.404 1.00 97.69 163 ALA A O 1
ATOM 1250 N N . CYS A 1 164 ? 5.574 1.081 -10.557 1.00 97.75 164 CYS A N 1
ATOM 1251 C CA . CYS A 1 164 ? 6.289 -0.009 -11.225 1.00 97.75 164 CYS A CA 1
ATOM 1252 C C . CYS A 1 164 ? 5.367 -1.140 -11.689 1.00 97.75 164 CYS A C 1
ATOM 1254 O O . CYS A 1 164 ? 5.852 -2.025 -12.388 1.00 97.75 164 CYS A O 1
ATOM 1256 N N . ASP A 1 165 ? 4.095 -1.129 -11.273 1.00 97.06 165 ASP A N 1
ATOM 1257 C CA . ASP A 1 165 ? 3.127 -2.206 -11.512 1.00 97.06 165 ASP A CA 1
ATOM 1258 C C . ASP A 1 165 ? 3.696 -3.582 -11.112 1.00 97.06 165 ASP A C 1
ATOM 1260 O O . ASP A 1 165 ? 3.626 -4.565 -11.848 1.00 97.06 165 ASP A O 1
ATOM 1264 N N . ASN A 1 166 ? 4.368 -3.631 -9.955 1.00 97.94 166 ASN A N 1
ATOM 1265 C CA . ASN A 1 166 ? 5.086 -4.822 -9.514 1.00 97.94 166 ASN A CA 1
ATOM 1266 C C . ASN A 1 166 ? 5.123 -4.956 -7.988 1.00 97.94 166 ASN A C 1
ATOM 1268 O O . ASN A 1 166 ? 5.104 -3.965 -7.246 1.00 97.94 166 ASN A O 1
ATOM 1272 N N . TYR A 1 167 ? 5.233 -6.202 -7.532 1.00 98.19 167 TYR A N 1
ATOM 1273 C CA . TYR A 1 167 ? 5.513 -6.519 -6.142 1.00 98.19 167 TYR A CA 1
ATOM 1274 C C . TYR A 1 167 ? 6.970 -6.216 -5.812 1.00 98.19 167 TYR A C 1
ATOM 1276 O O . TYR A 1 167 ? 7.865 -6.445 -6.626 1.00 98.19 167 TYR A O 1
ATOM 1284 N N . ILE A 1 168 ? 7.209 -5.738 -4.596 1.00 98.19 168 ILE A N 1
ATOM 1285 C CA . ILE A 1 168 ? 8.540 -5.412 -4.094 1.00 98.19 168 ILE A CA 1
ATOM 1286 C C . ILE A 1 168 ? 8.883 -6.348 -2.939 1.00 98.19 168 ILE A C 1
ATOM 1288 O O . ILE A 1 168 ? 8.071 -6.546 -2.034 1.00 98.19 168 ILE A O 1
ATOM 1292 N N . ASP A 1 169 ? 10.100 -6.881 -2.938 1.00 96.62 169 ASP A N 1
ATOM 1293 C CA . ASP A 1 169 ? 10.657 -7.564 -1.774 1.00 96.62 169 ASP A CA 1
ATOM 1294 C C . ASP A 1 169 ? 12.046 -7.015 -1.463 1.00 96.62 169 ASP A C 1
ATOM 1296 O O . ASP A 1 169 ? 13.025 -7.301 -2.146 1.00 96.62 169 ASP A O 1
ATOM 1300 N N . ASN A 1 170 ? 12.109 -6.141 -0.462 1.00 97.56 170 ASN A N 1
ATOM 1301 C CA . ASN A 1 170 ? 13.319 -5.415 -0.104 1.00 97.56 170 ASN A CA 1
ATOM 1302 C C . ASN A 1 170 ? 13.424 -5.255 1.415 1.00 97.56 170 ASN A C 1
ATOM 1304 O O . ASN A 1 170 ? 12.411 -5.036 2.089 1.00 97.56 170 ASN A O 1
ATOM 1308 N N . GLU A 1 171 ? 14.654 -5.281 1.928 1.00 96.44 171 GLU A N 1
ATOM 1309 C CA . GLU A 1 171 ? 14.976 -5.154 3.354 1.00 96.44 171 GLU A CA 1
ATOM 1310 C C . GLU A 1 171 ? 14.371 -3.915 4.027 1.00 96.44 171 GLU A C 1
ATOM 1312 O O . GLU A 1 171 ? 13.946 -3.993 5.181 1.00 96.44 171 GLU A O 1
ATOM 1317 N N . ILE A 1 172 ? 14.231 -2.804 3.294 1.00 96.88 172 ILE A N 1
ATOM 1318 C CA . ILE A 1 172 ? 13.614 -1.566 3.785 1.00 96.88 172 ILE A CA 1
ATOM 1319 C C . ILE A 1 172 ? 12.197 -1.836 4.297 1.00 96.88 172 ILE A C 1
ATOM 1321 O O . ILE A 1 172 ? 11.784 -1.265 5.298 1.00 96.88 172 ILE A O 1
ATOM 1325 N N . THR A 1 173 ? 11.461 -2.747 3.658 1.00 96.69 173 THR A N 1
ATOM 1326 C CA . THR A 1 173 ? 10.060 -3.048 3.992 1.00 96.69 173 THR A CA 1
ATOM 1327 C C . THR A 1 173 ? 9.904 -4.080 5.113 1.00 96.69 173 THR A C 1
ATOM 1329 O O . THR A 1 173 ? 8.814 -4.231 5.672 1.00 96.69 173 THR A O 1
ATOM 1332 N N . TYR A 1 174 ? 10.975 -4.786 5.494 1.00 96.12 174 TYR A N 1
ATOM 1333 C CA . TYR A 1 174 ? 10.912 -5.887 6.461 1.00 96.12 174 TYR A CA 1
ATOM 1334 C C . TYR A 1 174 ? 10.407 -5.472 7.848 1.00 96.12 174 TYR A C 1
ATOM 1336 O O . TYR A 1 174 ? 9.603 -6.217 8.410 1.00 96.12 174 TYR A O 1
ATOM 1344 N N . PRO A 1 175 ? 10.759 -4.298 8.411 1.00 96.50 175 PRO A N 1
ATOM 1345 C CA . PRO A 1 175 ? 10.185 -3.853 9.681 1.00 96.50 175 PRO A CA 1
ATOM 1346 C C . PRO A 1 175 ? 8.655 -3.726 9.640 1.00 96.50 175 PRO A C 1
ATOM 1348 O O . PRO A 1 175 ? 7.975 -4.101 10.601 1.00 96.50 175 PRO A O 1
ATOM 1351 N N . MET A 1 176 ? 8.102 -3.245 8.521 1.00 97.50 176 MET A N 1
ATOM 1352 C CA . MET A 1 176 ? 6.657 -3.117 8.314 1.00 97.50 176 MET A CA 1
ATOM 1353 C C . MET A 1 176 ? 6.008 -4.487 8.117 1.00 97.50 176 MET A C 1
ATOM 1355 O O . MET A 1 176 ? 5.038 -4.792 8.813 1.00 97.50 176 MET A O 1
ATOM 1359 N N . LYS A 1 177 ? 6.581 -5.343 7.255 1.00 97.44 177 LYS A N 1
ATOM 1360 C CA . LYS A 1 177 ? 6.118 -6.730 7.053 1.00 97.44 177 LYS A CA 1
ATOM 1361 C C . LYS A 1 177 ? 6.112 -7.497 8.370 1.00 97.44 177 LYS A C 1
ATOM 1363 O O . LYS A 1 177 ? 5.103 -8.100 8.712 1.00 97.44 177 LYS A O 1
ATOM 1368 N N . ASN A 1 178 ? 7.178 -7.396 9.161 1.00 96.88 178 ASN A N 1
ATOM 1369 C CA . ASN A 1 178 ? 7.278 -8.060 10.454 1.00 96.88 178 ASN A CA 1
ATOM 1370 C C . ASN A 1 178 ? 6.278 -7.494 11.481 1.00 96.88 178 ASN A C 1
ATOM 1372 O O . ASN A 1 178 ? 5.626 -8.243 12.207 1.00 96.88 178 ASN A O 1
ATOM 1376 N N . SER A 1 179 ? 6.082 -6.169 11.528 1.00 97.31 179 SER A N 1
ATOM 1377 C CA . SER A 1 179 ? 5.053 -5.591 12.401 1.00 97.31 179 SER A CA 1
ATOM 1378 C C . SER A 1 179 ? 3.641 -6.036 12.019 1.00 97.31 179 SER A C 1
ATOM 1380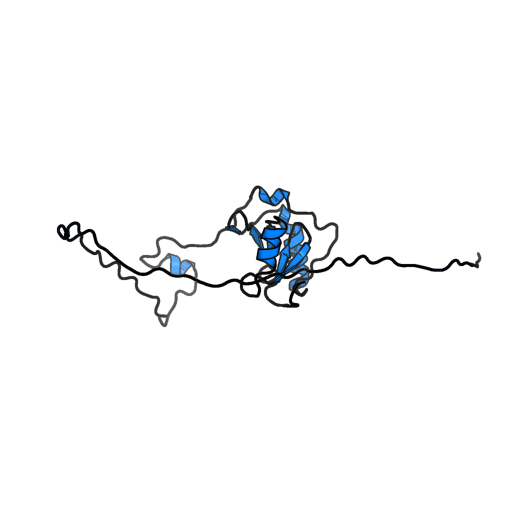 O O . SER A 1 179 ? 2.827 -6.255 12.918 1.00 97.31 179 SER A O 1
ATOM 1382 N N . ALA A 1 180 ? 3.341 -6.138 10.726 1.00 97.38 180 ALA A N 1
ATOM 1383 C CA . ALA A 1 180 ? 2.062 -6.633 10.236 1.00 97.38 180 ALA A CA 1
ATOM 1384 C C . ALA A 1 180 ? 1.912 -8.142 10.511 1.00 97.38 180 ALA A C 1
ATOM 1386 O O . ALA A 1 180 ? 0.877 -8.573 11.015 1.00 97.38 180 ALA A O 1
ATOM 1387 N N . HIS A 1 181 ? 2.972 -8.929 10.308 1.00 97.69 181 HIS A N 1
ATOM 1388 C CA . HIS A 1 181 ? 3.004 -10.360 10.612 1.00 97.69 181 HIS A CA 1
ATOM 1389 C C . HIS A 1 181 ? 2.686 -10.636 12.083 1.00 97.69 181 HIS A C 1
ATOM 1391 O O . HIS A 1 181 ? 1.747 -11.374 12.374 1.00 97.69 181 HIS A O 1
ATOM 1397 N N . ARG A 1 182 ? 3.352 -9.940 13.015 1.00 96.94 182 ARG A N 1
ATOM 1398 C CA . ARG A 1 182 ? 3.032 -10.032 14.449 1.00 96.94 182 ARG A CA 1
ATOM 1399 C C . ARG A 1 182 ? 1.583 -9.674 14.760 1.00 96.94 182 ARG A C 1
ATOM 1401 O O . ARG A 1 182 ? 0.960 -10.330 15.585 1.00 96.94 182 ARG A O 1
ATOM 1408 N N . SER A 1 183 ? 1.034 -8.640 14.120 1.00 96.81 183 SER A N 1
ATOM 1409 C CA . SER A 1 183 ? -0.370 -8.249 14.315 1.00 96.81 183 SER A CA 1
ATOM 1410 C C . SER A 1 183 ? -1.351 -9.318 13.819 1.00 96.81 183 SER A C 1
ATOM 1412 O O . SER A 1 183 ? -2.405 -9.542 14.427 1.00 96.81 183 SER A O 1
ATOM 1414 N N . LYS A 1 184 ? -1.008 -9.987 12.716 1.00 96.19 184 LYS A N 1
ATOM 1415 C CA . LYS A 1 184 ? -1.859 -10.976 12.062 1.00 96.19 184 LYS A CA 1
ATOM 1416 C C . LYS A 1 184 ? -1.782 -12.355 12.719 1.00 96.19 184 LYS A C 1
ATOM 1418 O O . LYS A 1 184 ? -2.832 -12.947 12.970 1.00 96.19 184 LYS A O 1
ATOM 1423 N N . PHE A 1 185 ? -0.574 -12.819 13.028 1.00 96.62 185 PHE A N 1
ATOM 1424 C CA . PHE A 1 185 ? -0.282 -14.199 13.433 1.00 96.62 185 PHE A CA 1
ATOM 1425 C C . PHE A 1 185 ? 0.246 -14.339 14.868 1.00 96.62 185 PHE A C 1
ATOM 1427 O O . PHE A 1 185 ? 0.251 -15.440 15.403 1.00 96.62 185 PHE A O 1
ATOM 1434 N N . GLY A 1 186 ? 0.639 -13.243 15.524 1.00 96.50 186 GLY A N 1
ATOM 1435 C CA . GLY A 1 186 ? 1.142 -13.271 16.904 1.00 96.50 186 GLY A CA 1
ATOM 1436 C C . GLY A 1 186 ? 2.626 -13.626 17.048 1.00 96.50 186 GLY A C 1
ATOM 1437 O O . GLY A 1 186 ? 3.111 -13.711 18.172 1.00 96.50 186 GLY A O 1
ATOM 1438 N N . GLU A 1 187 ? 3.354 -13.779 15.942 1.00 95.56 187 GLU A N 1
ATOM 1439 C CA . GLU A 1 187 ? 4.785 -14.103 15.911 1.00 95.56 187 GLU A CA 1
ATOM 1440 C C . GLU A 1 187 ? 5.532 -13.267 14.863 1.00 95.56 187 GLU A C 1
ATOM 1442 O O . GLU A 1 187 ? 4.912 -12.630 14.006 1.00 95.56 187 GLU A O 1
ATOM 1447 N N . ASP A 1 188 ? 6.861 -13.217 14.955 1.00 93.62 188 ASP A N 1
ATOM 1448 C CA . ASP A 1 188 ? 7.690 -12.535 13.959 1.00 93.62 188 ASP A CA 1
ATOM 1449 C C . ASP A 1 188 ? 7.696 -13.296 12.623 1.00 93.62 188 ASP A C 1
ATOM 1451 O O . ASP A 1 188 ? 7.468 -14.503 12.575 1.00 93.62 188 ASP A O 1
ATOM 1455 N N . LEU A 1 189 ? 7.947 -12.574 11.531 1.00 90.50 189 LEU A N 1
ATOM 1456 C CA . LEU A 1 189 ? 8.114 -13.159 10.205 1.00 90.50 189 LEU A CA 1
ATOM 1457 C C . LEU A 1 189 ? 9.308 -14.137 10.245 1.00 90.50 189 LEU A C 1
ATOM 1459 O O . LEU A 1 189 ? 10.392 -13.723 10.673 1.00 90.50 189 LEU A O 1
ATOM 1463 N N . PRO A 1 190 ? 9.138 -15.406 9.829 1.00 87.75 190 PRO A N 1
ATOM 1464 C CA . PRO A 1 190 ? 10.240 -16.358 9.781 1.00 87.75 190 PRO A CA 1
ATOM 1465 C C . PRO A 1 190 ? 11.340 -15.851 8.841 1.00 87.75 190 PRO A C 1
ATOM 1467 O O . PRO A 1 190 ? 11.047 -15.267 7.794 1.00 87.75 190 PRO A O 1
ATOM 1470 N N . CYS A 1 191 ? 12.590 -16.029 9.271 1.00 69.12 191 CYS A N 1
ATOM 1471 C CA . CYS A 1 191 ? 13.781 -15.589 8.551 1.00 69.12 191 CYS A CA 1
ATOM 1472 C C . CYS A 1 191 ? 14.140 -16.473 7.354 1.00 69.12 191 CYS A C 1
ATOM 1474 O O . CYS A 1 191 ? 13.775 -17.672 7.350 1.00 69.12 191 CYS A O 1
#

Sequence (191 aa):
MSNETQQNGLNAAASSEAKAAEISEAKAGESSDPKAGETSKANIGEIAEAEASDDELLGACGGSEAPRTVMDVLRLPGVDRMYAVQPIPWCPHLEQVEPLDGRRLNCRAPCLDCDETDENWICLVCYKIYCSRFKNEHMLYHGLESEHRIVLSYSDLSVWCYACDNYIDNEITYPMKNSAHRSKFGEDLPC

InterPro domains:
  IPR001607 Zinc finger, UBP-type [PF02148] (111-171)
  IPR001607 Zinc finger, UBP-type [PS50271] (89-187)
  IPR001607 Zinc finger, UBP-type [SM00290] (110-159)
  IPR013083 Zinc finger, RING/FYVE/PHD-type [G3DSA:3.30.40.10] (84-191)

Organism: Patella caerulea (NCBI:txid87958)

Secondary structure (DSSP, 8-state):
---------------------------------------------------------------SS--SSHHHHTTSTT---------BS--GGGGGPPP-TT----TTPPPTTT---SSEEEETTT--EEE-TTTT-HHHHHHHHH---EEEETTT--EEETTTTEEE--GGGHHHHHHHHHHHHSSPPP-

Foldseek 3Di:
DDDDDDDDDDDDYDDDDDDDDDDDDDDDDDDDDDDDDDDDDDDDDDDDDDDPPCPPPPDDDDDPDDDPDPVSVCPDPPCPDDDDADFDADDPLLVLQDDCVPPFDALQAAAPPPRHRPFWKAQRNPRHIHHPPVPPCVVVVVCVVVVRQWIATLVPRWIGGNVVRGTYDYPSCQVVSQSSCCNNPVHGDDD